Protein AF-A0A2D6LIB3-F1 (afdb_monomer_lite)

Secondary structure (DSSP, 8-state):
----HHHHHHHHHHHHHHHHHHHHHHHHHHHHHHHHHHHHHHHHHHHHHHHHHHHHHHHHHHH-TT-EEEEEEEEPTTEEEEEEEE-TTT--EEEEEEEEETTEEEEEEEEESS-EEE---GGGGSSEEEEEEEEEEE-TTS-EEEEEEEE--EEEEEE-SS-B-S--SSHHHHHHHHHHHHHHTT--S-EEE---BTTB-GGGGS-S-EEEETTS-EEESSTTGGGSSB-SS---B-TTS-B--SEEE--B-TTSSBPS-BHHHHSS-SEEEEEETT--BGGGT-S-EEETTS-B-BEEEE-

Structure (mmCIF, N/CA/C/O backbone):
data_AF-A0A2D6LIB3-F1
#
_entry.id   AF-A0A2D6LIB3-F1
#
loop_
_atom_site.group_PDB
_atom_site.id
_atom_site.type_symbol
_atom_site.label_atom_id
_atom_site.label_alt_id
_atom_site.label_comp_id
_atom_site.label_asym_id
_atom_site.label_entity_id
_atom_site.label_seq_id
_atom_site.pdbx_PDB_ins_code
_atom_site.Cartn_x
_atom_site.Cartn_y
_atom_site.Cartn_z
_atom_site.occupancy
_atom_site.B_iso_or_equiv
_atom_site.auth_seq_id
_atom_site.auth_comp_id
_atom_site.auth_asym_id
_atom_site.auth_atom_id
_atom_site.pdbx_PDB_model_num
ATOM 1 N N . MET A 1 1 ? 12.731 69.619 -15.023 1.00 49.94 1 MET A N 1
ATOM 2 C CA . MET A 1 1 ? 12.777 69.456 -13.554 1.00 49.94 1 MET A CA 1
ATOM 3 C C . MET A 1 1 ? 13.404 68.099 -13.267 1.00 49.94 1 MET A C 1
ATOM 5 O O . MET A 1 1 ? 12.809 67.097 -13.631 1.00 49.94 1 MET A O 1
ATOM 9 N N . ARG A 1 2 ? 14.644 68.054 -12.754 1.00 54.59 2 ARG A N 1
ATOM 10 C CA . ARG A 1 2 ? 15.311 66.796 -12.363 1.00 54.59 2 ARG A CA 1
ATOM 11 C C . ARG A 1 2 ? 14.784 66.415 -10.986 1.00 54.59 2 ARG A C 1
ATOM 13 O O . ARG A 1 2 ? 15.096 67.097 -10.017 1.00 54.59 2 ARG A O 1
ATOM 20 N N . TYR A 1 3 ? 13.955 65.382 -10.924 1.00 59.50 3 TYR A N 1
ATOM 21 C CA . TYR A 1 3 ? 13.554 64.791 -9.654 1.00 59.50 3 TYR A CA 1
ATOM 22 C C . TYR A 1 3 ? 14.791 64.103 -9.053 1.00 59.50 3 TYR A C 1
ATOM 24 O O . TYR A 1 3 ? 15.479 63.350 -9.745 1.00 59.50 3 TYR A O 1
ATOM 32 N N . ASN A 1 4 ? 15.147 64.449 -7.816 1.00 68.50 4 ASN A N 1
ATOM 33 C CA . ASN A 1 4 ? 16.378 63.986 -7.179 1.00 68.50 4 ASN A CA 1
ATOM 34 C C . ASN A 1 4 ? 16.191 62.518 -6.769 1.00 68.50 4 ASN A C 1
ATOM 36 O O . ASN A 1 4 ? 15.248 62.197 -6.048 1.00 68.50 4 ASN A O 1
ATOM 40 N N . SER A 1 5 ? 17.073 61.622 -7.211 1.00 67.50 5 SER A N 1
ATOM 41 C CA . SER A 1 5 ? 16.930 60.165 -7.041 1.00 67.50 5 SER A CA 1
ATOM 42 C C . SER A 1 5 ? 16.762 59.735 -5.576 1.00 67.50 5 SER A C 1
ATOM 44 O O . SER A 1 5 ? 16.089 58.749 -5.302 1.00 67.50 5 SER A O 1
ATOM 46 N N . GLY A 1 6 ? 17.304 60.508 -4.627 1.00 75.00 6 GLY A N 1
ATOM 47 C CA . GLY A 1 6 ? 17.148 60.257 -3.190 1.00 75.00 6 GLY A CA 1
ATOM 48 C C . GLY A 1 6 ? 15.728 60.466 -2.648 1.00 75.00 6 GLY A C 1
ATOM 49 O O . GLY A 1 6 ? 15.342 59.788 -1.703 1.00 75.00 6 GLY A O 1
ATOM 50 N N . GLN A 1 7 ? 14.926 61.353 -3.249 1.00 79.56 7 GLN A N 1
ATOM 51 C CA . GLN A 1 7 ? 13.539 61.573 -2.820 1.00 79.56 7 GLN A CA 1
ATOM 52 C C . GLN A 1 7 ? 12.636 60.409 -3.252 1.00 79.56 7 GLN A C 1
ATOM 54 O O . GLN A 1 7 ? 11.806 59.958 -2.468 1.00 79.56 7 GLN A O 1
ATOM 59 N N . VAL A 1 8 ? 12.877 59.854 -4.448 1.00 80.12 8 VAL A N 1
ATOM 60 C CA . VAL A 1 8 ? 12.171 58.656 -4.938 1.00 80.12 8 VAL A CA 1
ATOM 61 C C . VAL A 1 8 ? 12.457 57.468 -4.022 1.00 80.12 8 VAL A C 1
ATOM 63 O O . VAL A 1 8 ? 11.531 56.804 -3.572 1.00 80.12 8 VAL A O 1
ATOM 66 N N . SER A 1 9 ? 13.723 57.231 -3.667 1.00 83.88 9 SER A N 1
ATOM 67 C CA . SER A 1 9 ? 14.091 56.115 -2.786 1.00 83.88 9 SER A CA 1
ATOM 68 C C . SER A 1 9 ? 13.424 56.185 -1.406 1.00 83.88 9 SER A C 1
ATOM 70 O O . SER A 1 9 ? 13.088 55.145 -0.846 1.00 83.88 9 SER A O 1
ATOM 72 N N . MET A 1 10 ? 13.192 57.387 -0.864 1.00 85.81 10 MET A N 1
ATOM 73 C CA . MET A 1 10 ? 12.510 57.560 0.425 1.00 85.81 10 MET A CA 1
ATOM 74 C C . MET A 1 10 ? 11.015 57.230 0.346 1.00 85.81 10 MET A C 1
ATOM 76 O O . MET A 1 10 ? 10.512 56.537 1.227 1.00 85.81 10 MET A O 1
ATOM 80 N N . GLU A 1 11 ? 10.313 57.662 -0.707 1.00 86.12 11 GLU A N 1
ATOM 81 C CA . GLU A 1 11 ? 8.896 57.315 -0.914 1.00 86.12 11 GLU A CA 1
ATOM 82 C C . GLU A 1 11 ? 8.708 55.809 -1.156 1.00 86.12 11 GLU A C 1
ATOM 84 O O . GLU A 1 11 ? 7.801 55.191 -0.591 1.00 86.12 11 GLU A O 1
ATOM 89 N N . TYR A 1 12 ? 9.608 55.182 -1.920 1.00 88.94 12 TYR A N 1
ATOM 90 C CA . TYR A 1 12 ? 9.594 53.731 -2.124 1.00 88.94 12 TYR A CA 1
ATOM 91 C C . TYR A 1 12 ? 9.874 52.952 -0.828 1.00 88.94 12 TYR A C 1
ATOM 93 O O . TYR A 1 12 ? 9.188 51.975 -0.547 1.00 88.94 12 TYR A O 1
ATOM 101 N N . MET A 1 13 ? 10.820 53.385 0.014 1.00 90.25 13 MET A N 1
ATOM 102 C CA . MET A 1 13 ? 11.059 52.721 1.305 1.00 90.25 13 MET A CA 1
ATOM 103 C C . MET A 1 13 ? 9.872 52.861 2.267 1.00 90.25 13 MET A C 1
ATOM 105 O O . MET A 1 13 ? 9.527 51.899 2.952 1.00 90.25 13 MET A O 1
ATOM 109 N N . LEU A 1 14 ? 9.220 54.028 2.304 1.00 93.19 14 LEU A N 1
ATOM 110 C CA . LEU A 1 14 ? 8.044 54.265 3.150 1.00 93.19 14 LEU A CA 1
ATOM 111 C C . LEU A 1 14 ? 6.847 53.412 2.719 1.00 93.19 14 LEU A C 1
ATOM 113 O O . LEU A 1 14 ? 6.173 52.821 3.562 1.00 93.19 14 LEU A O 1
ATOM 117 N N . THR A 1 15 ? 6.609 53.312 1.411 1.00 92.31 15 THR A N 1
ATOM 118 C CA . THR A 1 15 ? 5.529 52.480 0.865 1.00 92.31 15 THR A CA 1
ATOM 119 C C . THR A 1 15 ? 5.790 50.995 1.097 1.00 92.31 15 THR A C 1
ATOM 121 O O . THR A 1 15 ? 4.907 50.306 1.599 1.00 92.31 15 THR A O 1
ATOM 124 N N . VAL A 1 16 ? 7.008 50.507 0.842 1.00 92.31 16 VAL A N 1
ATOM 125 C CA . VAL A 1 16 ? 7.389 49.112 1.122 1.00 92.31 16 VAL A CA 1
ATOM 126 C C . VAL A 1 16 ? 7.281 48.790 2.614 1.00 92.31 16 VAL A C 1
ATOM 128 O O . VAL A 1 16 ? 6.749 47.740 2.971 1.00 92.31 16 VAL A O 1
ATOM 131 N N . GLY A 1 17 ? 7.719 49.696 3.494 1.00 93.75 17 GLY A N 1
ATOM 132 C CA . GLY A 1 17 ? 7.601 49.523 4.942 1.00 93.75 17 GLY A CA 1
ATOM 133 C C . GLY A 1 17 ? 6.149 49.414 5.407 1.00 93.75 17 GLY A C 1
ATOM 134 O O . GLY A 1 17 ? 5.824 48.538 6.203 1.00 93.75 17 GLY A O 1
ATOM 135 N N . LEU A 1 18 ? 5.260 50.253 4.869 1.00 94.00 18 LEU A N 1
ATOM 136 C CA . LEU A 1 18 ? 3.835 50.247 5.203 1.00 94.00 18 LEU A CA 1
ATOM 137 C C . LEU A 1 18 ? 3.122 48.996 4.667 1.00 94.00 18 LEU A C 1
ATOM 139 O O . LEU A 1 18 ? 2.306 48.408 5.375 1.00 94.00 18 LEU A O 1
ATOM 143 N N . VAL A 1 19 ? 3.490 48.538 3.467 1.00 95.69 19 VAL A N 1
ATOM 144 C CA . VAL A 1 19 ? 3.020 47.261 2.911 1.00 95.69 19 VAL A CA 1
ATOM 145 C C . VAL A 1 19 ? 3.473 46.094 3.790 1.00 95.69 19 VAL A C 1
ATOM 147 O O . VAL A 1 19 ? 2.641 45.282 4.181 1.00 95.69 19 VAL A O 1
ATOM 150 N N . LEU A 1 20 ? 4.748 46.029 4.183 1.00 93.38 20 LEU A N 1
ATOM 151 C CA . LEU A 1 20 ? 5.262 44.986 5.084 1.00 93.38 20 LEU A CA 1
ATOM 152 C C . LEU A 1 20 ? 4.537 44.969 6.436 1.00 93.38 20 LEU A C 1
ATOM 154 O O . LEU A 1 20 ? 4.218 43.898 6.948 1.00 93.38 20 LEU A O 1
ATOM 158 N N . LEU A 1 21 ? 4.232 46.144 6.989 1.00 95.25 21 LEU A N 1
ATOM 159 C CA . LEU A 1 21 ? 3.535 46.282 8.269 1.00 95.25 21 LEU A CA 1
ATOM 160 C C . LEU A 1 21 ? 2.093 45.750 8.207 1.00 95.25 21 LEU A C 1
ATOM 162 O O . LEU A 1 21 ? 1.589 45.250 9.206 1.00 95.25 21 LEU A O 1
ATOM 166 N N . MET A 1 22 ? 1.446 45.800 7.039 1.00 93.56 22 MET A N 1
ATOM 167 C CA . MET A 1 22 ? 0.127 45.190 6.817 1.00 93.56 22 MET A CA 1
ATOM 168 C C . MET A 1 22 ? 0.213 43.704 6.463 1.00 93.56 22 MET A C 1
ATOM 170 O O . MET A 1 22 ? -0.611 42.907 6.909 1.00 93.56 22 MET A O 1
ATOM 174 N N . VAL A 1 23 ? 1.210 43.323 5.666 1.00 95.44 23 VAL A N 1
ATOM 175 C CA . VAL A 1 23 ? 1.345 41.969 5.124 1.00 95.44 23 VAL A CA 1
ATOM 176 C C . VAL A 1 23 ? 1.812 40.981 6.192 1.00 95.44 23 VAL A C 1
ATOM 178 O O . VAL A 1 23 ? 1.267 39.885 6.262 1.00 95.44 23 VAL A O 1
ATOM 181 N N . LEU A 1 24 ? 2.754 41.347 7.070 1.00 94.62 24 LEU A N 1
ATOM 182 C CA . LEU A 1 24 ? 3.267 40.426 8.094 1.00 94.62 24 LEU A CA 1
ATOM 183 C C . LEU A 1 24 ? 2.180 39.942 9.080 1.00 94.62 24 LEU A C 1
ATOM 185 O O . LEU A 1 24 ? 2.074 38.730 9.279 1.00 94.62 24 LEU A O 1
ATOM 189 N N . PRO A 1 25 ? 1.325 40.813 9.659 1.00 94.00 25 PRO A N 1
ATOM 190 C CA . PRO A 1 25 ? 0.219 40.367 10.505 1.00 94.00 25 PRO A CA 1
ATOM 191 C C . PRO A 1 25 ? -0.828 39.564 9.732 1.00 94.00 25 PRO A C 1
ATOM 193 O O . PRO A 1 25 ? -1.355 38.589 10.262 1.00 94.00 25 PRO A O 1
ATOM 196 N N . ALA A 1 26 ? -1.117 39.943 8.483 1.00 92.12 26 ALA A N 1
ATOM 197 C CA . ALA A 1 26 ? -2.071 39.221 7.646 1.00 92.12 26 ALA A CA 1
ATOM 198 C C . ALA A 1 26 ? -1.590 37.794 7.341 1.00 92.12 26 ALA A C 1
ATOM 200 O O . ALA A 1 26 ? -2.360 36.851 7.494 1.00 92.12 26 ALA A O 1
ATOM 201 N N . ILE A 1 27 ? -0.309 37.622 6.997 1.00 92.38 27 ILE A N 1
ATOM 202 C CA . ILE A 1 27 ? 0.315 36.307 6.797 1.00 92.38 27 ILE A CA 1
ATOM 203 C C . ILE A 1 27 ? 0.276 35.493 8.092 1.00 92.38 27 ILE A C 1
ATOM 205 O O . ILE A 1 27 ? -0.075 34.318 8.061 1.00 92.38 27 ILE A O 1
ATOM 209 N N . PHE A 1 28 ? 0.597 36.103 9.236 1.00 90.56 28 PHE A N 1
ATOM 210 C CA . PHE A 1 28 ? 0.558 35.413 10.527 1.00 90.56 28 PHE A CA 1
ATOM 211 C C . PHE A 1 28 ? -0.853 34.919 10.884 1.00 90.56 28 PHE A C 1
ATOM 213 O O . PHE A 1 28 ? -1.019 33.773 11.303 1.00 90.56 28 PHE A O 1
ATOM 220 N N . LEU A 1 29 ? -1.873 35.764 10.699 1.00 90.12 29 LEU A N 1
ATOM 221 C CA . LEU A 1 29 ? -3.272 35.396 10.931 1.00 90.12 29 LEU A CA 1
ATOM 222 C C . LEU A 1 29 ? -3.745 34.319 9.955 1.00 90.12 29 LEU A C 1
ATOM 224 O O . LEU A 1 29 ? -4.394 33.365 10.375 1.00 90.12 29 LEU A O 1
ATOM 228 N N . PHE A 1 30 ? -3.388 34.446 8.676 1.00 89.06 30 PHE A N 1
ATOM 229 C CA . PHE A 1 30 ? -3.691 33.440 7.665 1.00 89.06 30 PHE A CA 1
ATOM 230 C C . PHE A 1 30 ? -3.076 32.087 8.030 1.00 89.06 30 PHE A C 1
ATOM 232 O O . PHE A 1 30 ? -3.779 31.084 8.024 1.00 89.06 30 PHE A O 1
ATOM 239 N N . TYR A 1 31 ? -1.801 32.061 8.427 1.00 83.12 31 TYR A N 1
ATOM 240 C CA . TYR A 1 31 ? -1.114 30.831 8.819 1.00 83.12 31 TYR A CA 1
ATOM 241 C C . TYR A 1 31 ? -1.770 30.162 10.034 1.00 83.12 31 TYR A C 1
ATOM 243 O O . TYR A 1 31 ? -1.965 28.949 10.050 1.00 83.12 31 TYR A O 1
ATOM 251 N N . ARG A 1 32 ? -2.165 30.955 11.039 1.00 78.62 32 ARG A N 1
ATOM 252 C CA . ARG A 1 32 ? -2.915 30.459 12.203 1.00 78.62 32 ARG A CA 1
ATOM 253 C C . ARG A 1 32 ? -4.259 29.859 11.804 1.00 78.62 32 ARG A C 1
ATOM 255 O O . ARG A 1 32 ? -4.529 28.716 12.149 1.00 78.62 32 ARG A O 1
ATOM 262 N N . SER A 1 33 ? -5.061 30.608 11.049 1.00 79.94 33 SER A N 1
ATOM 263 C CA . SER A 1 33 ? -6.389 30.161 10.624 1.00 79.94 33 SER A CA 1
ATOM 264 C C . SER A 1 33 ? -6.315 28.913 9.751 1.00 79.94 33 SER A C 1
ATOM 266 O O . SER A 1 33 ? -7.104 27.998 9.949 1.00 79.94 33 SER A O 1
ATOM 268 N N . ALA A 1 34 ? -5.371 28.864 8.808 1.00 76.50 34 ALA A N 1
ATOM 269 C CA . ALA A 1 34 ? -5.196 27.720 7.922 1.00 76.50 34 ALA A CA 1
ATOM 270 C C . ALA A 1 34 ? -4.823 26.455 8.707 1.00 76.50 34 ALA A C 1
ATOM 272 O O . ALA A 1 34 ? -5.406 25.402 8.477 1.00 76.50 34 ALA A O 1
ATOM 273 N N . SER A 1 35 ? -3.904 26.570 9.670 1.00 72.12 35 SER A N 1
ATOM 274 C CA . SER A 1 35 ? -3.498 25.433 10.498 1.00 72.12 35 SER A CA 1
ATOM 275 C C . SER A 1 35 ? -4.626 24.937 11.405 1.00 72.12 35 SER A C 1
ATOM 277 O O . SER A 1 35 ? -4.780 23.729 11.564 1.00 72.12 35 SER A O 1
ATOM 279 N N . ASP A 1 36 ? -5.399 25.846 12.009 1.00 74.81 36 ASP A N 1
ATOM 280 C CA . ASP A 1 36 ? -6.523 25.489 12.888 1.00 74.81 36 ASP A CA 1
ATOM 281 C C . ASP A 1 36 ? -7.618 24.746 12.115 1.00 74.81 36 ASP A C 1
ATOM 283 O O . ASP A 1 36 ? -8.155 23.760 12.615 1.00 74.81 36 ASP A O 1
ATOM 287 N N . SER A 1 37 ? -7.874 25.140 10.864 1.00 77.12 37 SER A N 1
ATOM 288 C CA . SER A 1 37 ? -8.814 24.432 9.994 1.00 77.12 37 SER A CA 1
ATOM 289 C C . SER A 1 37 ? -8.373 23.004 9.657 1.00 77.12 37 SER A C 1
ATOM 291 O O . SER A 1 37 ? -9.220 22.118 9.610 1.00 77.12 37 SER A O 1
ATOM 293 N N . THR A 1 38 ? -7.078 22.746 9.441 1.00 78.94 38 THR A N 1
ATOM 294 C CA . THR A 1 38 ? -6.583 21.382 9.168 1.00 78.94 38 THR A CA 1
ATOM 295 C C . THR A 1 38 ? -6.798 20.450 10.360 1.00 78.94 38 THR A C 1
ATOM 297 O O . THR A 1 38 ? -7.301 19.346 10.196 1.00 78.94 38 THR A O 1
ATOM 300 N N . GLU A 1 39 ? -6.486 20.913 11.571 1.00 82.25 39 GLU A N 1
ATOM 301 C CA . GLU A 1 39 ? -6.615 20.105 12.790 1.00 82.25 39 GLU A CA 1
ATOM 302 C C . GLU A 1 39 ? -8.080 19.770 13.122 1.00 82.25 39 GLU A C 1
ATOM 304 O O . GLU A 1 39 ? -8.378 18.667 13.579 1.00 82.25 39 GLU A O 1
ATOM 309 N N . GLU A 1 40 ? -9.008 20.692 12.844 1.00 85.31 40 GLU A N 1
ATOM 310 C CA . GLU A 1 40 ? -10.448 20.448 12.986 1.00 85.31 40 GLU A CA 1
ATOM 311 C C . GLU A 1 40 ? -10.955 19.391 11.990 1.00 85.31 40 GLU A C 1
ATOM 313 O O . GLU A 1 40 ? -11.761 18.534 12.359 1.00 85.31 40 GLU A O 1
ATOM 318 N N . ILE A 1 41 ? -10.448 19.405 10.751 1.00 86.06 41 ILE A N 1
ATOM 319 C CA . ILE A 1 41 ? -10.772 18.401 9.727 1.00 86.06 41 ILE A CA 1
ATOM 320 C C . ILE A 1 41 ? -10.250 17.023 10.140 1.00 86.06 41 ILE A C 1
ATOM 322 O O . ILE A 1 41 ? -11.014 16.057 10.112 1.00 86.06 41 ILE A O 1
ATOM 326 N N . ASP A 1 42 ? -8.987 16.931 10.566 1.00 88.50 42 ASP A N 1
ATOM 327 C CA . ASP A 1 42 ? -8.394 15.666 11.009 1.00 88.50 42 ASP A CA 1
ATOM 328 C C . ASP A 1 42 ? -9.169 15.095 12.203 1.00 88.50 42 ASP A C 1
ATOM 330 O O . ASP A 1 42 ? -9.529 13.919 12.216 1.00 88.50 42 ASP A O 1
ATOM 334 N N . LEU A 1 43 ? -9.512 15.934 13.186 1.00 90.69 43 LEU A N 1
ATOM 335 C CA . LEU A 1 43 ? -10.307 15.518 14.340 1.00 90.69 43 LEU A CA 1
ATOM 336 C C . LEU A 1 43 ? -11.712 15.043 13.938 1.00 90.69 43 LEU A C 1
ATOM 338 O O . LEU A 1 43 ? -12.211 14.059 14.490 1.00 90.69 43 LEU A O 1
ATOM 342 N N . ALA A 1 44 ? -12.369 15.723 12.996 1.00 91.88 44 ALA A N 1
ATOM 343 C CA . ALA A 1 44 ? -13.670 15.304 12.482 1.00 91.88 44 ALA A CA 1
ATOM 344 C C . ALA A 1 44 ? -13.583 13.943 11.771 1.00 91.88 44 ALA A C 1
ATOM 346 O O . ALA A 1 44 ? -14.426 13.077 12.012 1.00 91.88 44 ALA A O 1
ATOM 347 N N . GLN A 1 45 ? -12.539 13.729 10.964 1.00 93.44 45 GLN A N 1
ATOM 348 C CA . GLN A 1 45 ? -12.283 12.465 10.274 1.00 93.44 45 GLN A CA 1
ATOM 349 C C . GLN A 1 45 ? -12.026 11.327 11.272 1.00 93.44 45 GLN A C 1
ATOM 351 O O . GLN A 1 45 ? -12.640 10.268 11.168 1.00 93.44 45 GLN A O 1
ATOM 356 N N . ILE A 1 46 ? -11.201 11.549 12.299 1.00 95.12 46 ILE A N 1
ATOM 357 C CA . ILE A 1 46 ? -10.947 10.538 13.336 1.00 95.12 46 ILE A CA 1
ATOM 358 C C . ILE A 1 46 ? -12.208 10.220 14.140 1.00 95.12 46 ILE A C 1
ATOM 360 O O . ILE A 1 46 ? -12.485 9.052 14.408 1.00 95.12 46 ILE A O 1
ATOM 364 N N . ASN A 1 47 ? -13.014 11.229 14.478 1.00 95.44 47 ASN A N 1
ATOM 365 C CA . ASN A 1 47 ? -14.294 11.001 15.145 1.00 95.44 47 ASN A CA 1
ATOM 366 C C . ASN A 1 47 ? -15.272 10.212 14.283 1.00 95.44 47 ASN A C 1
ATOM 368 O O . ASN A 1 47 ? -15.985 9.363 14.816 1.00 95.44 47 ASN A O 1
ATOM 372 N N . LYS A 1 48 ? -15.312 10.463 12.974 1.00 95.19 48 LYS A N 1
ATOM 373 C CA . LYS A 1 48 ? -16.113 9.664 12.047 1.00 95.19 48 LYS A CA 1
ATOM 374 C C . LYS A 1 48 ? -15.683 8.196 12.105 1.00 95.19 48 LYS A C 1
ATOM 376 O O . LYS A 1 48 ? -16.509 7.349 12.428 1.00 95.19 48 LYS A O 1
ATOM 381 N N . ILE A 1 49 ? -14.388 7.927 11.926 1.00 95.25 49 ILE A N 1
ATOM 382 C CA . ILE A 1 49 ? -13.812 6.573 11.939 1.00 95.25 49 ILE A CA 1
ATOM 383 C C . ILE A 1 49 ? -14.079 5.859 13.265 1.00 95.25 49 ILE A C 1
ATOM 385 O O . ILE A 1 49 ? -14.579 4.736 13.277 1.00 95.25 49 ILE A O 1
ATOM 389 N N . GLY A 1 50 ? -13.772 6.505 14.391 1.00 96.38 50 GLY A N 1
ATOM 390 C CA . GLY A 1 50 ? -13.929 5.899 15.710 1.00 96.38 50 GLY A CA 1
ATOM 391 C C . GLY A 1 50 ? -15.378 5.519 16.018 1.00 96.38 50 GLY A C 1
ATOM 392 O O . GLY A 1 50 ? -15.640 4.407 16.480 1.00 96.38 50 GLY A O 1
ATOM 393 N N . ASN A 1 51 ? -16.327 6.407 15.705 1.00 96.88 51 ASN A N 1
ATOM 394 C CA . ASN A 1 51 ? -17.753 6.128 15.886 1.00 96.88 51 ASN A CA 1
ATOM 395 C C . ASN A 1 51 ? -18.262 5.055 14.918 1.00 96.88 51 ASN A C 1
ATOM 397 O O . ASN A 1 51 ? -19.055 4.204 15.319 1.00 96.88 51 ASN A O 1
ATOM 401 N N . GLU A 1 52 ? -17.817 5.074 13.663 1.00 97.31 52 GLU A N 1
ATOM 402 C CA . GLU A 1 52 ? -18.232 4.109 12.646 1.00 97.31 52 GLU A CA 1
ATOM 403 C C . GLU A 1 52 ? -17.752 2.694 12.975 1.00 97.31 52 GLU A C 1
ATOM 405 O O . GLU A 1 52 ? -18.550 1.759 12.927 1.00 97.31 52 GLU A O 1
ATOM 410 N N . ILE A 1 53 ? -16.498 2.532 13.412 1.00 96.81 53 ILE A N 1
ATOM 411 C CA . ILE A 1 53 ? -15.964 1.239 13.863 1.00 96.81 53 ILE A CA 1
ATOM 412 C C . ILE A 1 53 ? -16.772 0.700 15.040 1.00 96.81 53 ILE A C 1
ATOM 414 O O . ILE A 1 53 ? -17.176 -0.461 15.018 1.00 96.81 53 ILE A O 1
ATOM 418 N N . VAL A 1 54 ? -17.021 1.523 16.063 1.00 97.56 54 VAL A N 1
ATOM 419 C CA . VAL A 1 54 ? -17.751 1.088 17.261 1.00 97.56 54 VAL A CA 1
ATOM 420 C C . VAL A 1 54 ? -19.202 0.741 16.939 1.00 97.56 54 VAL A C 1
ATOM 422 O O . VAL A 1 54 ? -19.666 -0.323 17.339 1.00 97.56 54 VAL A O 1
ATOM 425 N N . THR A 1 55 ? -19.897 1.588 16.178 1.00 97.69 55 THR A N 1
ATOM 426 C CA . THR A 1 55 ? -21.296 1.346 15.787 1.00 97.69 55 THR A CA 1
ATOM 427 C C . THR A 1 55 ? -21.402 0.075 14.946 1.00 97.69 55 THR A C 1
ATOM 429 O O . THR A 1 55 ? -22.206 -0.806 15.240 1.00 97.69 55 THR A O 1
ATOM 432 N N . THR A 1 56 ? -20.511 -0.089 13.964 1.00 97.19 56 THR A N 1
ATOM 433 C CA . THR A 1 56 ? -20.435 -1.309 13.150 1.00 97.19 56 THR A CA 1
ATOM 434 C C . THR A 1 56 ? -20.127 -2.529 14.011 1.00 97.19 56 THR A C 1
ATOM 436 O O . THR A 1 56 ? -20.657 -3.611 13.766 1.00 97.19 56 THR A O 1
ATOM 439 N N . ALA A 1 57 ? -19.283 -2.383 15.036 1.00 97.25 57 ALA A N 1
ATOM 440 C CA . ALA A 1 57 ? -18.945 -3.487 15.918 1.00 97.25 57 ALA A CA 1
ATOM 441 C C . ALA A 1 57 ? -20.130 -3.955 16.760 1.00 97.25 57 ALA A C 1
ATOM 443 O O . ALA A 1 57 ? -20.276 -5.163 16.963 1.00 97.25 57 ALA A O 1
ATOM 444 N N . GLU A 1 58 ? -20.973 -3.028 17.209 1.00 97.00 58 GLU A N 1
ATOM 445 C CA . GLU A 1 58 ? -22.234 -3.325 17.884 1.00 97.00 58 GLU A CA 1
ATOM 446 C C . GLU A 1 58 ? -23.229 -3.990 16.924 1.00 97.00 58 GLU A C 1
ATOM 448 O O . GLU A 1 58 ? -23.765 -5.053 17.245 1.00 97.00 58 GLU A O 1
ATOM 453 N N . ASP A 1 59 ? -23.415 -3.441 15.723 1.00 96.81 59 ASP A N 1
ATOM 454 C CA . ASP A 1 59 ? -24.312 -4.005 14.708 1.00 96.81 59 ASP A CA 1
ATOM 455 C C . ASP A 1 59 ? -23.921 -5.445 14.352 1.00 96.81 59 ASP A C 1
ATOM 457 O O . ASP A 1 59 ? -24.732 -6.370 14.440 1.00 96.81 59 ASP A O 1
ATOM 461 N N . VAL A 1 60 ? -22.647 -5.664 14.015 1.00 95.94 60 VAL A N 1
ATOM 462 C CA . VAL A 1 60 ? -22.099 -6.983 13.679 1.00 95.94 60 VAL A CA 1
ATOM 463 C C . VAL A 1 60 ? -22.238 -7.962 14.845 1.00 95.94 60 VAL A C 1
ATOM 465 O O . VAL A 1 60 ? -22.579 -9.127 14.628 1.00 95.94 60 VAL A O 1
ATOM 468 N N . TYR A 1 61 ? -22.027 -7.502 16.080 1.00 96.06 61 TYR A N 1
ATOM 469 C CA . TYR A 1 61 ? -22.201 -8.328 17.271 1.00 96.06 61 TYR A CA 1
ATOM 470 C C . TYR A 1 61 ? -23.637 -8.843 17.406 1.00 96.06 61 TYR A C 1
ATOM 472 O O . TYR A 1 61 ? -23.842 -10.038 17.634 1.00 96.06 61 TYR A O 1
ATOM 480 N N . TYR A 1 62 ? -24.634 -7.967 17.242 1.00 95.38 62 TYR A N 1
ATOM 481 C CA . TYR A 1 62 ? -26.046 -8.337 17.373 1.00 95.38 62 TYR A CA 1
ATOM 482 C C . TYR A 1 62 ? -26.574 -9.151 16.190 1.00 95.38 62 TYR A C 1
ATOM 484 O O . TYR A 1 62 ? -27.472 -9.974 16.378 1.00 95.38 62 TYR A O 1
ATOM 492 N N . LEU A 1 63 ? -26.000 -8.984 14.995 1.00 95.44 63 LEU A N 1
ATOM 493 C CA . LEU A 1 63 ? -26.250 -9.885 13.866 1.00 95.44 63 LEU A CA 1
ATOM 494 C C . LEU A 1 63 ? -25.727 -11.307 14.139 1.00 95.44 63 LEU A C 1
ATOM 496 O O . LEU A 1 63 ? -26.264 -12.280 13.605 1.00 95.44 63 LEU A O 1
ATOM 500 N N . GLY A 1 64 ? -24.713 -11.438 14.998 1.00 91.31 64 GLY A N 1
ATOM 501 C CA . GLY A 1 64 ? -24.150 -12.712 15.430 1.00 91.31 64 GLY A CA 1
ATOM 502 C C . GLY A 1 64 ? -23.204 -13.341 14.407 1.00 91.31 64 GLY A C 1
ATOM 503 O O . GLY A 1 64 ? -22.999 -12.843 13.303 1.00 91.31 64 GLY A O 1
ATOM 504 N N . ILE A 1 65 ? -22.593 -14.466 14.773 1.00 91.00 65 ILE A N 1
ATOM 505 C CA . ILE A 1 65 ? -21.639 -15.184 13.912 1.00 91.00 65 ILE A CA 1
ATOM 506 C C . ILE A 1 65 ? -22.380 -15.781 12.702 1.00 91.00 65 ILE A C 1
ATOM 508 O O . ILE A 1 65 ? -23.431 -16.396 12.904 1.00 91.00 65 ILE A O 1
ATOM 512 N N . PRO A 1 66 ? -21.839 -15.693 11.467 1.00 92.06 66 PRO A N 1
ATOM 513 C CA . PRO A 1 66 ? -20.504 -15.214 11.064 1.00 92.06 66 PRO A CA 1
ATOM 514 C C . PRO A 1 66 ? -20.511 -13.802 10.446 1.00 92.06 66 PRO A C 1
ATOM 516 O O . PRO A 1 66 ? -19.843 -13.556 9.440 1.00 92.06 66 PRO A O 1
ATOM 519 N N . SER A 1 67 ? -21.317 -12.887 10.983 1.00 96.00 67 SER A N 1
ATOM 520 C CA . SER A 1 67 ? -21.490 -11.555 10.399 1.00 96.00 67 SER A CA 1
ATOM 521 C C . SER A 1 67 ? -20.181 -10.772 10.374 1.00 96.00 67 SER A C 1
ATOM 523 O O . SER A 1 67 ? -19.404 -10.790 11.332 1.00 96.00 67 SER A O 1
ATOM 525 N N . ARG A 1 68 ? -19.949 -10.075 9.260 1.00 95.06 68 ARG A N 1
ATOM 526 C CA . ARG A 1 68 ? -18.788 -9.210 9.055 1.00 95.06 68 ARG A CA 1
ATOM 527 C C . ARG A 1 68 ? -19.137 -8.036 8.153 1.00 95.06 68 ARG A C 1
ATOM 529 O O . ARG A 1 68 ? -19.913 -8.202 7.212 1.00 95.06 68 ARG A O 1
ATOM 536 N N . ILE A 1 69 ? -18.530 -6.891 8.425 1.00 94.25 69 ILE A N 1
ATOM 537 C CA . ILE A 1 69 ? -18.655 -5.661 7.643 1.00 94.25 69 ILE A CA 1
ATOM 538 C C . ILE A 1 69 ? -17.250 -5.103 7.391 1.00 94.25 69 ILE A C 1
ATOM 540 O O . ILE A 1 69 ? -16.349 -5.281 8.212 1.00 94.25 69 ILE A O 1
ATOM 544 N N . PHE A 1 70 ? -17.071 -4.471 6.233 1.00 92.44 70 PHE A N 1
ATOM 545 C CA . PHE A 1 70 ? -15.863 -3.734 5.875 1.00 92.44 70 PHE A CA 1
ATOM 546 C C . PHE A 1 70 ? -16.168 -2.238 5.908 1.00 92.44 70 PHE A C 1
ATOM 548 O O . PHE A 1 70 ? -17.189 -1.815 5.369 1.00 92.44 70 PHE A O 1
ATOM 555 N N . ILE A 1 71 ? -15.284 -1.472 6.539 1.00 93.38 71 ILE A N 1
ATOM 556 C CA . ILE A 1 71 ? -15.310 -0.009 6.581 1.00 93.38 71 ILE A CA 1
ATOM 557 C C . ILE A 1 71 ? -14.131 0.484 5.745 1.00 93.38 71 ILE A C 1
ATOM 559 O O . ILE A 1 71 ? -13.008 0.026 5.956 1.00 93.38 71 ILE A O 1
ATOM 563 N N . GLU A 1 72 ? -14.382 1.401 4.816 1.00 91.62 72 GLU A N 1
ATOM 564 C CA . GLU A 1 72 ? -13.351 2.023 3.983 1.00 91.62 72 GLU A CA 1
ATOM 565 C C . GLU A 1 72 ? -13.243 3.501 4.355 1.00 91.62 72 GLU A C 1
ATOM 567 O O . GLU A 1 72 ? -14.086 4.314 3.982 1.00 91.62 72 GLU A O 1
ATOM 572 N N . GLU A 1 73 ? -12.213 3.856 5.121 1.00 92.00 73 GLU A N 1
ATOM 573 C CA . GLU A 1 73 ? -12.027 5.227 5.597 1.00 92.00 73 GLU A CA 1
ATOM 574 C C . GLU A 1 73 ? -10.572 5.677 5.500 1.00 92.00 73 GLU A C 1
ATOM 576 O O . GLU A 1 73 ? -9.639 4.880 5.593 1.00 92.00 73 GLU A O 1
ATOM 581 N N . ARG A 1 74 ? -10.368 6.988 5.336 1.00 90.00 74 ARG A N 1
ATOM 582 C CA . ARG A 1 74 ? -9.031 7.582 5.245 1.00 90.00 74 ARG A CA 1
ATOM 583 C C . ARG A 1 74 ? -8.487 7.939 6.625 1.00 90.00 74 ARG A C 1
ATOM 585 O O . ARG A 1 74 ? -9.032 8.833 7.272 1.00 90.00 74 ARG A O 1
ATOM 592 N N . LEU A 1 75 ? -7.393 7.303 7.039 1.00 91.69 75 LEU A N 1
ATOM 593 C CA . LEU A 1 75 ? -6.615 7.717 8.204 1.00 91.69 75 LEU A CA 1
ATOM 594 C C . LEU A 1 75 ? -5.735 8.934 7.860 1.00 91.69 75 LEU A C 1
ATOM 596 O O . LEU A 1 75 ? -5.008 8.884 6.862 1.00 91.69 75 LEU A O 1
ATOM 600 N N . PRO A 1 76 ? -5.779 10.012 8.662 1.00 92.25 76 PRO A N 1
ATOM 601 C CA . PRO A 1 76 ? -4.846 11.129 8.557 1.00 92.25 76 PRO A CA 1
ATOM 602 C C . PRO A 1 76 ? -3.455 10.754 9.092 1.00 92.25 76 PRO A C 1
ATOM 604 O O . PRO A 1 76 ? -3.302 9.836 9.897 1.00 92.25 76 PRO A O 1
ATOM 607 N N . SER A 1 77 ? -2.431 11.503 8.682 1.00 90.38 77 SER A N 1
ATOM 608 C CA . SER A 1 77 ? -1.027 11.266 9.064 1.00 90.38 77 SER A CA 1
ATOM 609 C C . SER A 1 77 ? -0.697 11.531 10.529 1.00 90.38 77 SER A C 1
ATOM 611 O O . SER A 1 77 ? 0.373 11.152 10.995 1.00 90.38 77 SER A O 1
ATOM 613 N N . ASN A 1 78 ? -1.584 12.190 11.273 1.00 91.88 78 ASN A N 1
ATOM 614 C CA . ASN A 1 78 ? -1.365 12.516 12.677 1.00 91.88 78 ASN A CA 1
ATOM 615 C C . ASN A 1 78 ? -1.807 11.404 13.647 1.00 91.88 78 ASN A C 1
ATOM 617 O O . ASN A 1 78 ? -1.779 11.633 14.857 1.00 91.88 78 ASN A O 1
ATOM 621 N N . VAL A 1 79 ? -2.210 10.225 13.162 1.00 94.38 79 VAL A N 1
ATOM 622 C CA . VAL A 1 79 ? -2.518 9.062 14.011 1.00 94.38 79 VAL A CA 1
ATOM 623 C C . VAL A 1 79 ? -1.229 8.426 14.523 1.00 94.38 79 VAL A C 1
ATOM 625 O O . VAL A 1 79 ? -0.358 8.042 13.755 1.00 94.38 79 VAL A O 1
ATOM 628 N N . GLU A 1 80 ? -1.123 8.281 15.841 1.00 93.50 80 GLU A N 1
ATOM 629 C CA . GLU A 1 80 ? 0.050 7.705 16.512 1.00 93.50 80 GLU A CA 1
ATOM 630 C C . GLU A 1 80 ? -0.179 6.262 16.955 1.00 93.50 80 GLU A C 1
ATOM 632 O O . GLU A 1 80 ? 0.747 5.457 16.974 1.00 93.50 80 GLU A O 1
ATOM 637 N N . SER A 1 81 ? -1.398 5.927 17.381 1.00 93.69 81 SER A N 1
ATOM 638 C CA . SER A 1 81 ? -1.759 4.549 17.717 1.00 93.69 81 SER A CA 1
ATOM 639 C C . SER A 1 81 ? -3.269 4.359 17.746 1.00 93.69 81 SER A C 1
ATOM 641 O O . SER A 1 81 ? -4.025 5.285 18.044 1.00 93.69 81 SER A O 1
ATOM 643 N N . ILE A 1 82 ? -3.694 3.129 17.476 1.00 95.44 82 ILE A N 1
ATOM 644 C CA . ILE A 1 82 ? -5.066 2.660 17.654 1.00 95.44 82 ILE A CA 1
ATOM 645 C C . ILE A 1 82 ? -4.994 1.453 18.586 1.00 95.44 82 ILE A C 1
ATOM 647 O O . ILE A 1 82 ? -4.106 0.613 18.457 1.00 95.44 82 ILE A O 1
ATOM 651 N N . SER A 1 83 ? -5.890 1.373 19.563 1.00 95.31 83 SER A N 1
ATOM 652 C CA . SER A 1 83 ? -5.942 0.259 20.511 1.00 95.31 83 SER A CA 1
ATOM 653 C C . SER A 1 83 ? -7.362 0.013 20.997 1.00 95.31 83 SER A C 1
ATOM 655 O O . SER A 1 83 ? -8.178 0.929 21.048 1.00 95.31 83 SER A O 1
ATOM 657 N N . VAL A 1 84 ? -7.667 -1.231 21.365 1.00 96.12 84 VAL A N 1
ATOM 658 C CA . VAL A 1 84 ? -8.863 -1.527 22.157 1.00 96.12 84 VAL A CA 1
ATOM 659 C C . VAL A 1 84 ? -8.433 -1.639 23.611 1.00 96.12 84 VAL A C 1
ATOM 661 O O . VAL A 1 84 ? -7.597 -2.475 23.954 1.00 96.12 84 VAL A O 1
ATOM 664 N N . ILE A 1 85 ? -8.999 -0.790 24.459 1.00 94.56 85 ILE A N 1
ATOM 665 C CA . ILE A 1 85 ? -8.754 -0.777 25.900 1.00 94.56 85 ILE A CA 1
ATOM 666 C C . ILE A 1 85 ? -10.035 -1.144 26.644 1.00 94.56 85 ILE A C 1
ATOM 668 O O . ILE A 1 85 ? -11.137 -0.993 26.121 1.00 94.56 85 ILE A O 1
ATOM 672 N N . GLN A 1 86 ? -9.898 -1.615 27.877 1.00 95.00 86 GLN A N 1
ATOM 673 C CA . GLN A 1 86 ? -11.030 -1.867 28.758 1.00 95.00 86 GLN A CA 1
ATOM 674 C C . GLN A 1 86 ? -10.918 -0.956 29.976 1.00 95.00 86 GLN A C 1
ATOM 676 O O . GLN A 1 86 ? -9.864 -0.898 30.613 1.00 95.00 86 GLN A O 1
ATOM 681 N N . ASP A 1 87 ? -11.995 -0.245 30.300 1.00 92.19 87 ASP A N 1
ATOM 682 C CA . ASP A 1 87 ? -12.040 0.556 31.518 1.00 92.19 87 ASP A CA 1
ATOM 683 C C . ASP A 1 87 ? -11.998 -0.370 32.750 1.00 92.19 87 ASP A C 1
ATOM 685 O O . ASP A 1 87 ? -12.822 -1.284 32.861 1.00 92.19 87 ASP A O 1
ATOM 689 N N . PRO A 1 88 ? -11.070 -0.168 33.700 1.00 91.25 88 PRO A N 1
ATOM 690 C CA . PRO A 1 88 ? -10.929 -1.064 34.844 1.00 91.25 88 PRO A CA 1
ATOM 691 C C . PRO A 1 88 ? -12.115 -0.990 35.817 1.00 91.25 88 PRO A C 1
ATOM 693 O O . PRO A 1 88 ? -12.344 -1.940 36.567 1.00 91.25 88 PRO A O 1
ATOM 696 N N . VAL A 1 89 ? -12.869 0.112 35.820 1.00 92.62 89 VAL A N 1
ATOM 697 C CA . VAL A 1 89 ? -13.994 0.366 36.727 1.00 92.62 89 VAL A CA 1
ATOM 698 C C . VAL A 1 89 ? -15.313 -0.064 36.092 1.00 92.62 89 VAL A C 1
ATOM 700 O O . VAL A 1 89 ? -16.036 -0.860 36.688 1.00 92.62 89 VAL A O 1
ATOM 703 N N . SER A 1 90 ? -15.638 0.437 34.897 1.00 92.12 90 SER A N 1
ATOM 704 C CA . SER A 1 90 ? -16.902 0.121 34.220 1.00 92.12 90 SER A CA 1
ATOM 705 C C . SER A 1 90 ? -16.865 -1.193 33.443 1.00 92.12 90 SER A C 1
ATOM 707 O O . SER A 1 90 ? -17.920 -1.675 33.036 1.00 92.12 90 SER A O 1
ATOM 709 N N . GLN A 1 91 ? -15.676 -1.776 33.231 1.00 91.62 91 GLN A N 1
ATOM 710 C CA . GLN A 1 91 ? -15.453 -2.963 32.393 1.00 91.62 91 GLN A CA 1
ATOM 711 C C . GLN A 1 91 ? -15.897 -2.774 30.930 1.00 91.62 91 GLN A C 1
ATOM 713 O O . GLN A 1 91 ? -15.971 -3.741 30.173 1.00 91.62 91 GLN A O 1
ATOM 718 N N . THR A 1 92 ? -16.169 -1.531 30.521 1.00 93.44 92 THR A N 1
ATOM 719 C CA . THR A 1 92 ? -16.566 -1.159 29.161 1.00 93.44 92 THR A CA 1
ATOM 720 C C . THR A 1 92 ? -15.358 -1.208 28.234 1.00 93.44 92 THR A C 1
ATOM 722 O O . THR A 1 92 ? -14.299 -0.667 28.558 1.00 93.44 92 THR A O 1
ATOM 725 N N . TYR A 1 93 ? -15.519 -1.834 27.070 1.00 95.06 93 TYR A N 1
ATOM 726 C CA . TYR A 1 93 ? -14.510 -1.809 26.017 1.00 95.06 93 TYR A CA 1
ATOM 727 C C . TYR A 1 93 ? -14.585 -0.481 25.265 1.00 95.06 93 TYR A C 1
ATOM 729 O O . TYR A 1 93 ? -15.668 -0.009 24.928 1.00 95.06 93 TYR A O 1
ATOM 737 N N . MET A 1 94 ? -13.436 0.130 24.998 1.00 95.81 94 MET A N 1
ATOM 738 C CA . MET A 1 94 ? -13.324 1.392 24.278 1.00 95.81 94 MET A CA 1
ATOM 739 C C . MET A 1 94 ? -12.290 1.253 23.169 1.00 95.81 94 MET A C 1
ATOM 741 O O . MET A 1 94 ? -11.195 0.733 23.390 1.00 95.81 94 MET A O 1
ATOM 745 N N . LEU A 1 95 ? -12.618 1.760 21.986 1.00 96.94 95 LEU A N 1
ATOM 746 C CA . LEU A 1 95 ? -11.616 2.030 20.967 1.00 96.94 95 LEU A CA 1
ATOM 747 C C . LEU A 1 95 ? -10.901 3.330 21.351 1.00 96.94 95 LEU A C 1
ATOM 749 O O . LEU A 1 95 ? -11.550 4.354 21.548 1.00 96.94 95 LEU A O 1
ATOM 753 N N . ALA A 1 96 ? -9.582 3.288 21.478 1.00 96.31 96 ALA A N 1
ATOM 754 C CA . ALA A 1 96 ? -8.743 4.438 21.771 1.00 96.31 96 ALA A CA 1
ATOM 755 C C . ALA A 1 96 ? -7.864 4.764 20.560 1.00 96.31 96 ALA A C 1
ATOM 757 O O . ALA A 1 96 ? -7.136 3.899 20.070 1.00 96.31 96 ALA A O 1
ATOM 758 N N . ILE A 1 97 ? -7.924 6.013 20.101 1.00 96.31 97 ILE A N 1
ATOM 759 C CA . ILE A 1 97 ? -7.107 6.539 19.004 1.00 96.31 97 ILE A CA 1
ATOM 760 C C . ILE A 1 97 ? -6.272 7.694 19.555 1.00 96.31 97 ILE A C 1
ATOM 762 O O . ILE A 1 97 ? -6.816 8.711 19.992 1.00 96.31 97 ILE A O 1
ATOM 766 N N . ALA A 1 98 ? -4.952 7.528 19.558 1.00 95.25 98 ALA A N 1
ATOM 767 C CA . ALA A 1 98 ? -4.014 8.577 19.931 1.00 95.25 98 ALA A CA 1
ATOM 768 C C . ALA A 1 98 ? -3.616 9.368 18.684 1.00 95.25 98 ALA A C 1
ATOM 770 O O . ALA A 1 98 ? -3.184 8.776 17.695 1.00 95.25 98 ALA A O 1
ATOM 771 N N . ILE A 1 99 ? -3.727 10.692 18.746 1.00 94.88 99 ILE A N 1
ATOM 772 C CA . ILE A 1 99 ? -3.348 11.598 17.658 1.00 94.88 99 ILE A CA 1
ATOM 773 C C . ILE A 1 99 ? -2.322 12.628 18.125 1.00 94.88 99 ILE A C 1
ATOM 775 O O . ILE A 1 99 ? -2.353 13.084 19.273 1.00 94.88 99 ILE A O 1
ATOM 779 N N . ARG A 1 100 ? -1.425 13.039 17.231 1.00 92.56 100 ARG A N 1
ATOM 780 C CA . ARG A 1 100 ? -0.471 14.122 17.466 1.00 92.56 100 ARG A CA 1
ATOM 781 C C . ARG A 1 100 ? -1.100 15.466 17.109 1.00 92.56 100 ARG A C 1
ATOM 783 O O . ARG A 1 100 ? -1.385 15.758 15.955 1.00 92.56 100 ARG A O 1
ATOM 790 N N . THR A 1 101 ? -1.260 16.309 18.119 1.00 88.31 101 THR A N 1
ATOM 791 C CA . THR A 1 101 ? -1.717 17.700 17.997 1.00 88.31 101 THR A CA 1
ATOM 792 C C . THR A 1 101 ? -0.550 18.664 18.205 1.00 88.31 101 THR A C 1
ATOM 794 O O . THR A 1 101 ? 0.529 18.277 18.669 1.00 88.31 101 THR A O 1
ATOM 797 N N . ARG A 1 102 ? -0.770 19.960 17.958 1.00 83.94 102 ARG A N 1
ATOM 798 C CA . ARG A 1 102 ? 0.229 21.002 18.270 1.00 83.94 102 ARG A CA 1
ATOM 799 C C . ARG A 1 102 ? 0.544 21.127 19.765 1.00 83.94 102 ARG A C 1
ATOM 801 O O . ARG A 1 102 ? 1.595 21.655 20.119 1.00 83.94 102 ARG A O 1
ATOM 808 N N . LEU A 1 103 ? -0.349 20.654 20.634 1.00 84.69 103 LEU A N 1
ATOM 809 C CA . LEU A 1 103 ? -0.192 20.690 22.091 1.00 84.69 103 LEU A CA 1
ATOM 810 C C . LEU A 1 103 ? 0.415 19.399 22.663 1.00 84.69 103 LEU A C 1
ATOM 812 O O . LEU A 1 103 ? 0.701 19.341 23.858 1.00 84.69 103 LEU A O 1
ATOM 816 N N . GLY A 1 104 ? 0.629 18.380 21.826 1.00 89.12 104 GLY A N 1
ATOM 817 C CA . GLY A 1 104 ? 1.096 17.056 22.230 1.00 89.12 104 GLY A CA 1
ATOM 818 C C . GLY A 1 104 ? 0.148 15.949 21.775 1.00 89.12 104 GLY A C 1
ATOM 819 O O . GLY A 1 104 ? -0.627 16.123 20.838 1.00 89.12 104 GLY A O 1
ATOM 820 N N . ILE A 1 105 ? 0.216 14.792 22.429 1.00 91.62 105 ILE A N 1
ATOM 821 C CA . ILE A 1 105 ? -0.639 13.647 22.096 1.00 91.62 105 ILE A CA 1
ATOM 822 C C . ILE A 1 105 ? -2.013 13.829 22.751 1.00 91.62 105 ILE A C 1
ATOM 824 O O . ILE A 1 105 ? -2.099 14.065 23.956 1.00 91.62 105 ILE A O 1
ATOM 828 N N . SER A 1 106 ? -3.073 13.705 21.956 1.00 93.12 106 SER A N 1
ATOM 829 C CA . SER A 1 106 ? -4.465 13.678 22.408 1.00 93.12 106 SER A CA 1
ATOM 830 C C . SER A 1 106 ? -5.028 12.269 22.241 1.00 93.12 106 SER A C 1
ATOM 832 O O . SER A 1 106 ? -4.859 11.665 21.186 1.00 93.12 106 SER A O 1
ATOM 834 N N . ASN A 1 107 ? -5.695 11.745 23.271 1.00 94.69 107 ASN A N 1
ATOM 835 C CA . ASN A 1 107 ? -6.295 10.411 23.251 1.00 94.69 107 ASN A CA 1
ATOM 836 C C . ASN A 1 107 ? -7.813 10.531 23.121 1.00 94.69 107 ASN A C 1
ATOM 838 O O . ASN A 1 107 ? -8.488 10.996 24.041 1.00 94.69 107 ASN A O 1
ATOM 842 N N . LEU A 1 108 ? -8.340 10.090 21.986 1.00 95.62 108 LEU A N 1
ATOM 843 C CA . LEU A 1 108 ? -9.768 10.014 21.712 1.00 95.62 108 LEU A CA 1
ATOM 844 C C . LEU A 1 108 ? -10.261 8.617 22.080 1.00 95.62 108 LEU A C 1
ATOM 846 O O . LEU A 1 108 ? -9.579 7.630 21.808 1.00 95.62 108 LEU A O 1
ATOM 850 N N . THR A 1 109 ? -11.423 8.527 22.723 1.00 96.38 109 THR A N 1
ATOM 851 C CA . THR A 1 109 ?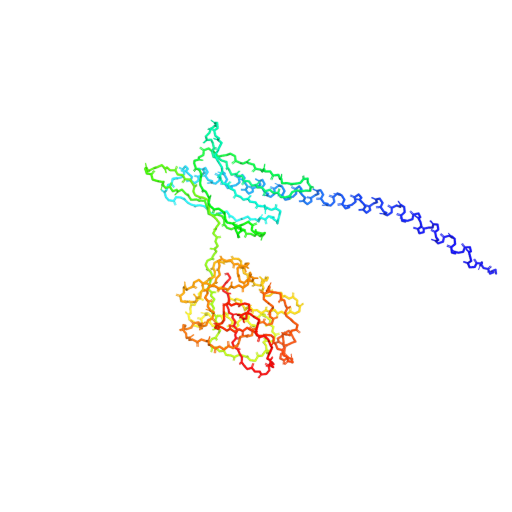 -11.986 7.250 23.183 1.00 96.38 109 THR A CA 1
ATOM 852 C C . THR A 1 109 ? -13.436 7.117 22.746 1.00 96.38 109 THR A C 1
ATOM 854 O O . THR A 1 109 ? -14.215 8.061 22.862 1.00 96.38 109 THR A O 1
ATOM 857 N N . TYR A 1 110 ? -13.781 5.932 22.250 1.00 97.06 110 TYR A N 1
ATOM 858 C CA . TYR A 1 110 ? -15.092 5.600 21.707 1.00 97.06 110 TYR A CA 1
ATOM 859 C C . TYR A 1 110 ? -15.607 4.351 22.436 1.00 97.06 110 TYR A C 1
ATOM 861 O O . TYR A 1 110 ? -15.099 3.251 22.195 1.00 97.06 110 TYR A O 1
ATOM 869 N N . PRO A 1 111 ? -16.535 4.501 23.396 1.00 96.50 111 PRO A N 1
ATOM 870 C CA . PRO A 1 111 ? -17.027 3.387 24.195 1.00 96.50 111 PRO A CA 1
ATOM 871 C C . PRO A 1 111 ? -17.974 2.500 23.397 1.00 96.50 111 PRO A C 1
ATOM 873 O O . PRO A 1 111 ? -18.836 3.000 22.685 1.00 96.50 111 PRO A O 1
ATOM 876 N N . SER A 1 112 ? -17.838 1.189 23.574 1.00 96.19 112 SER A N 1
ATOM 877 C CA . SER A 1 112 ? -18.696 0.180 22.965 1.00 96.19 112 SER A CA 1
ATOM 878 C C . SER A 1 112 ? -19.526 -0.552 24.009 1.00 96.19 112 SER A C 1
ATOM 880 O O . SER A 1 112 ? -19.069 -0.845 25.116 1.00 96.19 112 SER A O 1
ATOM 882 N N . SER A 1 113 ? -20.742 -0.906 23.617 1.00 94.75 113 SER A N 1
ATOM 883 C CA . SER A 1 113 ? -21.669 -1.724 24.395 1.00 94.75 113 SER A CA 1
ATOM 884 C C . SER A 1 113 ? -21.367 -3.225 24.310 1.00 94.75 113 SER A C 1
ATOM 886 O O . SER A 1 113 ? -22.025 -4.017 24.987 1.00 94.75 113 SER A O 1
ATOM 888 N N . VAL A 1 114 ? -20.406 -3.637 23.476 1.00 95.06 114 VAL A N 1
ATOM 889 C CA . VAL A 1 114 ? -20.074 -5.045 23.218 1.00 95.06 114 VAL A CA 1
ATOM 890 C C . VAL A 1 114 ? -18.598 -5.335 23.486 1.00 95.06 114 VAL A C 1
ATOM 892 O O . VAL A 1 114 ? -17.761 -4.435 23.539 1.00 95.06 114 VAL A O 1
ATOM 895 N N . ASN A 1 115 ? -18.259 -6.615 23.665 1.00 94.12 115 ASN A N 1
ATOM 896 C CA . ASN A 1 115 ? -16.860 -7.015 23.808 1.00 94.12 115 ASN A CA 1
ATOM 897 C C . ASN A 1 115 ? -16.155 -6.825 22.467 1.00 94.12 115 ASN A C 1
ATOM 899 O O . ASN A 1 115 ? -16.564 -7.427 21.475 1.00 94.12 115 ASN A O 1
ATOM 903 N N . MET A 1 116 ? -15.079 -6.046 22.447 1.00 94.56 116 MET A N 1
ATOM 904 C CA . MET A 1 116 ? -14.284 -5.813 21.245 1.00 94.56 116 MET A CA 1
ATOM 905 C C . MET A 1 116 ? -12.843 -6.256 21.460 1.00 94.56 116 MET A C 1
ATOM 907 O O . MET A 1 116 ? -12.301 -6.137 22.558 1.00 94.56 116 MET A O 1
ATOM 911 N N . PHE A 1 117 ? -12.209 -6.721 20.392 1.00 93.44 117 PHE A N 1
ATOM 912 C CA . PHE A 1 117 ? -10.785 -7.023 20.358 1.00 93.44 117 PHE A CA 1
ATOM 913 C C . PHE A 1 117 ? -10.198 -6.559 19.031 1.00 93.44 117 PHE A C 1
ATOM 915 O O . PHE A 1 117 ? -10.806 -6.735 17.981 1.00 93.44 117 PHE A O 1
ATOM 922 N N . GLY A 1 118 ? -8.995 -6.004 19.073 1.00 90.94 118 GLY A N 1
ATOM 923 C CA . GLY A 1 118 ? -8.242 -5.630 17.884 1.00 90.94 118 GLY A CA 1
ATOM 924 C C . GLY A 1 118 ? -6.759 -5.610 18.208 1.00 90.94 118 GLY A C 1
ATOM 925 O O . GLY A 1 118 ? -6.366 -5.173 19.291 1.00 90.94 118 GLY A O 1
ATOM 926 N N . LEU A 1 119 ? -5.951 -6.134 17.290 1.00 83.88 119 LEU A N 1
ATOM 927 C CA . LEU A 1 119 ? -4.498 -6.045 17.349 1.00 83.88 119 LEU A CA 1
ATOM 928 C C . LEU A 1 119 ? -4.061 -5.169 16.185 1.00 83.88 119 LEU A C 1
ATOM 930 O O . LEU A 1 119 ? -4.233 -5.556 15.033 1.00 83.88 119 LEU A O 1
ATOM 934 N N . PHE A 1 120 ? -3.522 -4.002 16.513 1.00 88.88 120 PHE A N 1
ATOM 935 C CA . 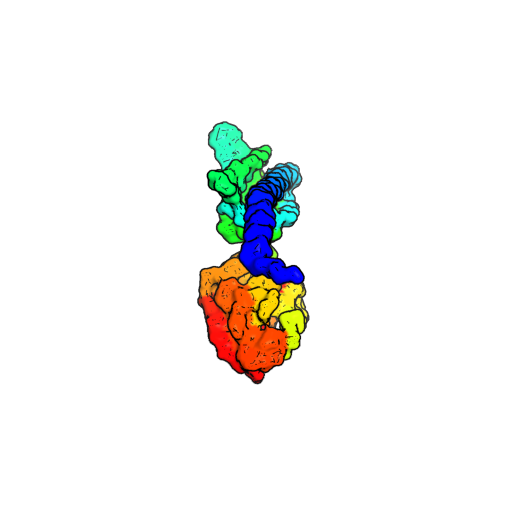PHE A 1 120 ? -3.112 -2.992 15.548 1.00 88.88 120 PHE A CA 1
ATOM 936 C C . PHE A 1 120 ? -1.592 -2.862 15.587 1.00 88.88 120 PHE A C 1
ATOM 938 O O . PHE A 1 120 ? -1.002 -2.743 16.664 1.00 88.88 120 PHE A O 1
ATOM 945 N N . ARG A 1 121 ? -0.956 -2.939 14.422 1.00 82.12 121 ARG A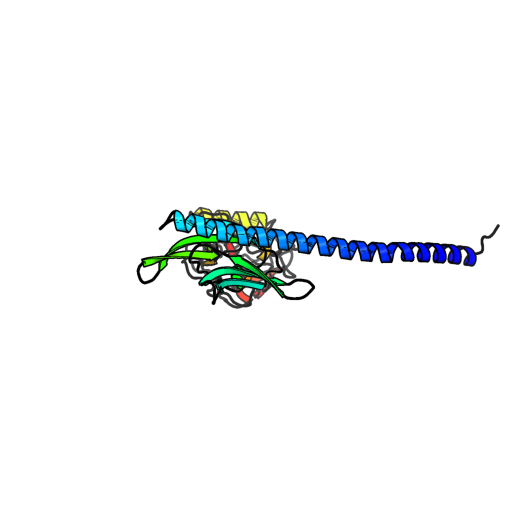 N 1
ATOM 946 C CA . ARG A 1 121 ? 0.494 -2.802 14.243 1.00 82.12 121 ARG A CA 1
ATOM 947 C C . ARG A 1 121 ? 0.837 -1.387 13.780 1.00 82.12 121 ARG A C 1
ATOM 949 O O . ARG A 1 121 ? -0.034 -0.651 13.326 1.00 82.12 121 ARG A O 1
ATOM 956 N N . GLY A 1 122 ? 2.116 -1.014 13.861 1.00 78.19 122 GLY A N 1
ATOM 957 C CA . GLY A 1 122 ? 2.591 0.291 13.371 1.00 78.19 122 GLY A CA 1
ATOM 958 C C . GLY A 1 122 ? 2.306 0.516 11.879 1.00 78.19 122 GLY A C 1
ATOM 959 O O . GLY A 1 122 ? 2.016 1.624 11.457 1.00 78.19 122 GLY A O 1
ATOM 960 N N . GLU A 1 123 ? 2.287 -0.552 11.092 1.00 76.88 123 GLU A N 1
ATOM 961 C CA . GLU A 1 123 ? 1.942 -0.524 9.666 1.00 76.88 123 GLU A CA 1
ATOM 962 C C . GLU A 1 123 ? 0.454 -0.243 9.392 1.00 76.88 123 GLU A C 1
ATOM 964 O O . GLU A 1 123 ? 0.085 0.184 8.297 1.00 76.88 123 GLU A O 1
ATOM 969 N N . ASP A 1 124 ? -0.432 -0.528 10.351 1.00 84.06 124 ASP A N 1
ATOM 970 C CA . ASP A 1 124 ? -1.881 -0.359 10.182 1.00 84.06 124 ASP A CA 1
ATOM 971 C C . ASP A 1 124 ? -2.304 1.112 10.307 1.00 84.06 124 ASP A C 1
ATOM 973 O O . ASP A 1 124 ? -3.337 1.510 9.770 1.00 84.06 124 ASP A O 1
ATOM 977 N N . ILE A 1 125 ? -1.486 1.922 10.986 1.00 87.06 125 ILE A N 1
ATOM 978 C CA . ILE A 1 125 ? -1.758 3.334 11.282 1.00 87.06 125 ILE A CA 1
ATOM 979 C C . ILE A 1 125 ? -1.162 4.307 10.256 1.00 87.06 125 ILE A C 1
ATOM 981 O O . ILE A 1 125 ? -1.267 5.515 10.453 1.00 87.06 125 ILE A O 1
ATOM 985 N N . SER A 1 126 ? -0.540 3.815 9.177 1.00 85.19 126 SER A N 1
ATOM 986 C CA . SER A 1 126 ? -0.007 4.694 8.131 1.00 85.19 126 SER A CA 1
ATOM 987 C C . SER A 1 126 ? -1.118 5.518 7.466 1.00 85.19 126 SER A C 1
ATOM 989 O O . SER A 1 126 ? -2.273 5.091 7.392 1.00 85.19 126 SER A O 1
ATOM 991 N N . GLU A 1 127 ? -0.777 6.719 6.994 1.00 87.44 127 GLU A N 1
ATOM 992 C CA . GLU A 1 127 ? -1.729 7.612 6.327 1.00 87.44 127 GLU A CA 1
ATOM 993 C C . GLU A 1 127 ? -2.325 6.949 5.076 1.00 87.44 127 GLU A C 1
ATOM 995 O O . GLU A 1 127 ? -1.619 6.308 4.297 1.00 87.44 127 GLU A O 1
ATOM 1000 N N . GLY A 1 128 ? -3.624 7.146 4.846 1.00 84.62 128 GLY A N 1
ATOM 1001 C CA . GLY A 1 128 ? -4.283 6.705 3.618 1.00 84.62 128 GLY A CA 1
ATOM 1002 C C . GLY A 1 128 ? -5.605 5.993 3.855 1.00 84.62 128 GLY A C 1
ATOM 1003 O O . GLY A 1 128 ? -6.115 5.939 4.971 1.00 84.62 128 GLY A O 1
ATOM 1004 N N . ILE A 1 129 ? -6.191 5.487 2.773 1.00 85.81 129 ILE A N 1
ATOM 1005 C CA . ILE A 1 129 ? -7.436 4.715 2.828 1.00 85.81 129 ILE A CA 1
ATOM 1006 C C . ILE A 1 129 ? -7.139 3.354 3.452 1.00 85.81 129 ILE A C 1
ATOM 1008 O O . ILE A 1 129 ? -6.180 2.684 3.073 1.00 85.81 129 ILE A O 1
ATOM 1012 N N . LYS A 1 130 ? -7.964 2.961 4.418 1.00 87.56 130 LYS A N 1
ATOM 1013 C CA . LYS A 1 130 ? -7.854 1.704 5.144 1.00 87.56 130 LYS A CA 1
ATOM 1014 C C . LYS A 1 130 ? -9.136 0.906 5.016 1.00 87.56 130 LYS A C 1
ATOM 1016 O O . LYS A 1 130 ? -10.222 1.443 5.212 1.00 87.56 130 LYS A O 1
ATOM 1021 N N . ASN A 1 131 ? -8.973 -0.390 4.771 1.00 88.75 131 ASN A N 1
ATOM 1022 C CA . ASN A 1 131 ? -10.054 -1.363 4.806 1.00 88.75 131 ASN A CA 1
ATOM 1023 C C . ASN A 1 131 ? -10.077 -2.027 6.180 1.00 88.75 131 ASN A C 1
ATOM 1025 O O . ASN A 1 131 ? -9.208 -2.827 6.514 1.00 88.75 131 ASN A O 1
ATOM 1029 N N . ILE A 1 132 ? -11.063 -1.690 6.999 1.00 92.62 132 ILE A N 1
ATOM 1030 C CA . ILE A 1 132 ? -11.190 -2.193 8.365 1.00 92.62 132 ILE A CA 1
ATOM 1031 C C . ILE A 1 132 ? -12.273 -3.265 8.374 1.00 92.62 132 ILE A C 1
ATOM 1033 O O . ILE A 1 132 ? -13.444 -2.985 8.118 1.00 92.62 132 ILE A O 1
ATOM 1037 N N . ARG A 1 133 ? -11.898 -4.507 8.677 1.00 93.75 133 ARG A N 1
ATOM 1038 C CA . ARG A 1 133 ? -12.842 -5.602 8.899 1.00 93.75 133 ARG A CA 1
ATOM 1039 C C . ARG A 1 133 ? -13.311 -5.584 10.340 1.00 93.75 133 ARG A C 1
ATOM 1041 O O . ARG A 1 133 ? -12.516 -5.643 11.277 1.00 93.75 133 ARG A O 1
ATOM 1048 N N . VAL A 1 134 ? -14.625 -5.608 10.490 1.00 96.25 134 VAL A N 1
ATOM 1049 C CA . VAL A 1 134 ? -15.320 -5.771 11.760 1.00 96.25 134 VAL A CA 1
ATOM 1050 C C . VAL A 1 134 ? -16.115 -7.072 11.690 1.00 96.25 134 VAL A C 1
ATOM 1052 O O . VAL A 1 134 ? -16.989 -7.220 10.839 1.00 96.25 134 VAL A O 1
ATOM 1055 N N . GLU A 1 135 ? -15.787 -8.054 12.532 1.00 96.19 135 GLU A N 1
ATOM 1056 C CA . GLU A 1 135 ? -16.314 -9.425 12.430 1.00 96.19 135 GLU A CA 1
ATOM 1057 C C . GLU A 1 135 ? -16.730 -9.993 13.790 1.00 96.19 135 GLU A C 1
ATOM 1059 O O . GLU A 1 135 ? -15.949 -9.981 14.743 1.00 96.19 135 GLU A O 1
ATOM 1064 N N . ALA A 1 136 ? -17.935 -10.560 13.871 1.00 96.31 136 ALA A N 1
ATOM 1065 C CA . ALA A 1 136 ? -18.403 -11.271 15.054 1.00 96.31 136 ALA A CA 1
ATOM 1066 C C . ALA A 1 136 ? -17.706 -12.633 15.156 1.00 96.31 136 ALA A C 1
ATOM 1068 O O . ALA A 1 136 ? -17.784 -13.465 14.248 1.00 96.31 136 ALA A O 1
ATOM 1069 N N . LYS A 1 137 ? -17.049 -12.886 16.289 1.00 94.50 137 LYS A N 1
ATOM 1070 C CA . LYS A 1 137 ? -16.332 -14.129 16.590 1.00 94.50 137 LYS A CA 1
ATOM 1071 C C . LYS A 1 137 ? -16.727 -14.681 17.954 1.00 94.50 137 LYS A C 1
ATOM 1073 O O . LYS A 1 137 ? -17.273 -13.989 18.809 1.00 94.50 137 LYS A O 1
ATOM 1078 N N . SER A 1 138 ? -16.437 -15.965 18.151 1.00 92.88 138 SER A N 1
ATOM 1079 C CA . SER A 1 138 ? -16.566 -16.634 19.445 1.00 92.88 138 SER A CA 1
ATOM 1080 C C . SER A 1 138 ? -15.181 -16.877 20.019 1.00 92.88 138 SER A C 1
ATOM 1082 O O . SER A 1 138 ? -14.334 -17.497 19.376 1.00 92.88 138 SER A O 1
ATOM 1084 N N . GLY A 1 139 ? -14.967 -16.418 21.245 1.00 84.12 139 GLY A N 1
ATOM 1085 C CA . GLY A 1 139 ? -13.761 -16.677 22.014 1.00 84.12 139 GLY A CA 1
ATOM 1086 C C . GLY A 1 139 ? -13.778 -18.051 22.674 1.00 84.12 139 GLY A C 1
ATOM 1087 O O . GLY A 1 139 ? -14.705 -18.857 22.514 1.00 84.12 139 GLY A O 1
ATOM 1088 N N . ILE A 1 140 ? -12.735 -18.301 23.462 1.00 81.25 140 ILE A N 1
ATOM 1089 C CA . ILE A 1 140 ? -12.637 -19.485 24.316 1.00 81.25 140 ILE A CA 1
ATOM 1090 C C . ILE A 1 140 ? -13.825 -19.476 25.288 1.00 81.25 140 ILE A C 1
ATOM 1092 O O . ILE A 1 140 ? -14.090 -18.475 25.945 1.00 81.25 140 ILE A O 1
ATOM 1096 N N . GLY A 1 141 ? -14.558 -20.588 25.365 1.00 82.56 141 GLY A N 1
ATOM 1097 C CA . GLY A 1 141 ? -15.738 -20.702 26.231 1.00 82.56 141 GLY A CA 1
ATOM 1098 C C . GLY A 1 141 ? -17.048 -20.185 25.625 1.00 82.56 141 GLY A C 1
ATOM 1099 O O . GLY A 1 141 ? -18.041 -20.115 26.340 1.00 82.56 141 GLY A O 1
ATOM 1100 N N . GLY A 1 142 ? -17.084 -19.854 24.328 1.00 83.44 142 GLY A N 1
ATOM 1101 C CA . GLY A 1 142 ? -18.329 -19.481 23.641 1.00 83.44 142 GLY A CA 1
ATOM 1102 C C . GLY A 1 142 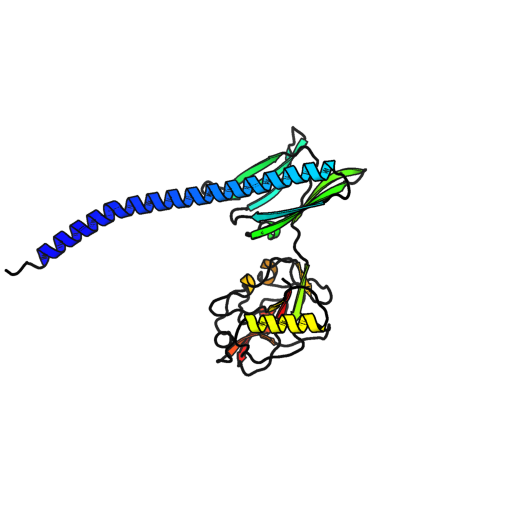? -18.737 -18.015 23.809 1.00 83.44 142 GLY A C 1
ATOM 1103 O O . GLY A 1 142 ? -19.823 -17.631 23.381 1.00 83.44 142 GLY A O 1
ATOM 1104 N N . GLN A 1 143 ? -17.896 -17.194 24.445 1.00 88.25 143 GLN A N 1
ATOM 1105 C CA . GLN A 1 143 ? -18.167 -15.770 24.617 1.00 88.25 143 GLN A CA 1
ATOM 1106 C C . GLN A 1 143 ? -18.054 -15.050 23.274 1.00 88.25 143 GLN A C 1
ATOM 1108 O O . GLN A 1 143 ? -17.005 -15.080 22.628 1.00 88.25 143 GLN A O 1
ATOM 1113 N N . LEU A 1 144 ? -19.134 -14.387 22.871 1.00 91.81 144 LEU A N 1
ATOM 1114 C CA . LEU A 1 144 ? -19.155 -13.563 21.672 1.00 91.81 144 LEU A CA 1
ATOM 1115 C C . LEU A 1 144 ? -18.322 -12.295 21.883 1.00 91.81 144 LEU A C 1
ATOM 1117 O O . LEU A 1 144 ? -18.338 -11.683 22.960 1.00 91.81 144 LEU A O 1
ATOM 1121 N N . PHE A 1 145 ? -17.608 -11.903 20.836 1.00 93.69 145 PHE A N 1
ATOM 1122 C CA . PHE A 1 145 ? -16.897 -10.637 20.745 1.00 93.69 145 PHE A CA 1
ATOM 1123 C C . PHE A 1 145 ? -16.806 -10.187 19.290 1.00 93.69 145 PHE A C 1
ATOM 1125 O O . PHE A 1 145 ? -16.930 -10.997 18.371 1.00 93.69 145 PHE A O 1
ATOM 1132 N N . THR A 1 146 ? -16.536 -8.907 19.082 1.00 95.81 146 THR A N 1
ATOM 1133 C CA . THR A 1 146 ? -16.258 -8.362 17.759 1.00 95.81 146 THR A CA 1
ATOM 1134 C C . THR A 1 146 ? -14.761 -8.151 17.581 1.00 95.81 146 THR A C 1
ATOM 1136 O O . THR A 1 146 ? -14.104 -7.502 18.392 1.00 95.81 146 THR A O 1
ATOM 1139 N N . SER A 1 147 ? -14.211 -8.734 16.523 1.00 95.12 147 SER A N 1
ATOM 1140 C CA . SER A 1 147 ? -12.828 -8.562 16.093 1.00 95.12 147 SER A CA 1
ATOM 1141 C C . SER A 1 147 ? -12.736 -7.380 15.136 1.00 95.12 147 SER A C 1
ATOM 1143 O O . SER A 1 147 ? -13.500 -7.325 14.175 1.00 95.12 147 SER A O 1
ATOM 1145 N N . ILE A 1 148 ? -11.773 -6.493 15.360 1.00 95.44 148 ILE A N 1
ATOM 1146 C CA . ILE A 1 148 ? -11.435 -5.372 14.482 1.00 95.44 148 ILE A CA 1
ATOM 1147 C C . ILE A 1 148 ? -10.031 -5.634 13.929 1.00 95.44 148 ILE A C 1
ATOM 1149 O O . ILE A 1 148 ? -9.087 -5.813 14.702 1.00 95.44 148 ILE A O 1
ATOM 1153 N N . SER A 1 149 ? -9.892 -5.688 12.608 1.00 91.56 149 SER A N 1
ATOM 1154 C CA . SER A 1 149 ? -8.605 -5.859 11.924 1.00 91.56 149 SER A CA 1
ATOM 1155 C C . SER A 1 149 ? -8.496 -4.929 10.724 1.00 91.56 149 SER A C 1
ATOM 1157 O O . SER A 1 149 ? -9.478 -4.691 10.026 1.00 91.56 149 SER A O 1
ATOM 1159 N N . PHE A 1 150 ? -7.294 -4.418 10.468 1.00 89.06 150 PHE A N 1
ATOM 1160 C CA . PHE A 1 150 ? -6.983 -3.795 9.187 1.00 89.06 150 PHE A CA 1
ATOM 1161 C C . PHE A 1 150 ? -6.714 -4.906 8.180 1.00 89.06 150 PHE A C 1
ATOM 1163 O O . PHE A 1 150 ? -5.831 -5.741 8.370 1.00 89.06 150 PHE A O 1
ATOM 1170 N N . GLU A 1 151 ? -7.523 -4.944 7.135 1.00 85.62 151 GLU A N 1
ATOM 1171 C CA . GLU A 1 151 ? -7.343 -5.848 6.018 1.00 85.62 151 GLU A CA 1
ATOM 1172 C C . GLU A 1 151 ? -6.582 -5.124 4.927 1.00 85.62 151 GLU A C 1
ATOM 1174 O O . GLU A 1 151 ? -6.916 -4.006 4.535 1.00 85.62 151 GLU A O 1
ATOM 1179 N N . ARG A 1 152 ? -5.577 -5.807 4.404 1.00 81.56 152 ARG A N 1
ATOM 1180 C CA . ARG A 1 152 ? -4.931 -5.421 3.163 1.00 81.56 152 ARG A CA 1
ATOM 1181 C C . ARG A 1 152 ? -5.402 -6.388 2.088 1.00 81.56 152 ARG A C 1
ATOM 1183 O O . ARG A 1 152 ? -5.541 -7.581 2.387 1.00 81.56 152 ARG A O 1
ATOM 1190 N N . PRO A 1 153 ? -5.678 -5.913 0.866 1.00 85.06 153 PRO A N 1
ATOM 1191 C CA . PRO A 1 153 ? -5.823 -6.833 -0.245 1.00 85.06 153 PRO A CA 1
ATOM 1192 C C . PRO A 1 153 ? -4.541 -7.666 -0.367 1.00 85.06 153 PRO A C 1
ATOM 1194 O O . PRO A 1 153 ? -3.450 -7.222 -0.006 1.00 85.06 153 PRO A O 1
ATOM 1197 N N . LEU A 1 154 ? -4.697 -8.904 -0.818 1.00 90.56 154 LEU A N 1
ATOM 1198 C CA . LEU A 1 154 ? -3.568 -9.740 -1.191 1.00 90.56 154 LEU A CA 1
ATOM 1199 C C . LEU A 1 154 ? -3.205 -9.379 -2.631 1.00 90.56 154 LEU A C 1
ATOM 1201 O O . LEU A 1 154 ? -4.023 -9.624 -3.516 1.00 90.56 154 LEU A O 1
ATOM 1205 N N . SER A 1 155 ? -2.010 -8.838 -2.845 1.00 96.62 155 SER A N 1
ATOM 1206 C CA . SER A 1 155 ? -1.503 -8.508 -4.178 1.00 96.62 155 SER A CA 1
ATOM 1207 C C . SER A 1 155 ? -0.359 -9.431 -4.550 1.00 96.62 155 SER A C 1
ATOM 1209 O O . SER A 1 155 ? 0.517 -9.734 -3.738 1.00 96.62 155 SER A O 1
ATOM 1211 N N . ARG A 1 156 ? -0.357 -9.885 -5.798 1.00 98.25 156 ARG A N 1
ATOM 1212 C CA . ARG A 1 156 ? 0.717 -10.703 -6.355 1.00 98.25 156 ARG A CA 1
ATOM 1213 C C . ARG A 1 156 ? 1.787 -9.849 -7.031 1.00 98.25 156 ARG A C 1
ATOM 1215 O O . ARG A 1 156 ? 1.513 -8.759 -7.529 1.00 98.25 156 ARG A O 1
ATOM 1222 N N . VAL A 1 157 ? 3.004 -10.384 -7.071 1.00 98.56 157 VAL A N 1
ATOM 1223 C CA . VAL A 1 157 ? 4.170 -9.770 -7.710 1.00 98.56 157 VAL A CA 1
ATOM 1224 C C . VAL A 1 157 ? 4.946 -10.811 -8.517 1.00 98.56 157 VAL A C 1
ATOM 1226 O O . VAL A 1 157 ? 5.111 -11.954 -8.075 1.00 98.56 157 VAL A O 1
ATOM 1229 N N . PHE A 1 158 ? 5.437 -10.420 -9.692 1.00 98.75 158 PHE A N 1
ATOM 1230 C CA . PHE A 1 158 ? 6.364 -11.213 -10.508 1.00 98.75 158 PHE A CA 1
ATOM 1231 C C . PHE A 1 158 ? 7.326 -10.319 -11.302 1.00 98.75 158 PHE A C 1
ATOM 1233 O O . PHE A 1 158 ? 7.096 -9.118 -11.437 1.00 98.75 158 PHE A O 1
ATOM 1240 N N . ALA A 1 159 ? 8.395 -10.903 -11.842 1.00 98.75 159 ALA A N 1
ATOM 1241 C CA . ALA A 1 159 ? 9.249 -10.279 -12.852 1.00 98.75 159 ALA A CA 1
ATOM 1242 C C . ALA A 1 159 ? 8.894 -10.837 -14.236 1.00 98.75 159 ALA A C 1
ATOM 1244 O O . ALA A 1 159 ? 8.794 -12.043 -14.377 1.00 98.75 159 ALA A O 1
ATOM 1245 N N . THR A 1 160 ? 8.703 -10.019 -15.269 1.00 98.81 160 THR A N 1
ATOM 1246 C CA . THR A 1 160 ? 8.224 -10.518 -16.575 1.00 98.81 160 THR A CA 1
ATOM 1247 C C . THR A 1 160 ? 9.112 -11.623 -17.169 1.00 98.81 160 THR A C 1
ATOM 1249 O O . THR A 1 160 ? 10.339 -11.534 -17.139 1.00 98.81 160 THR A O 1
ATOM 1252 N N . SER A 1 161 ? 8.518 -12.640 -17.803 1.00 98.50 161 SER A N 1
ATOM 1253 C CA . SER A 1 161 ? 9.296 -13.675 -18.514 1.00 98.5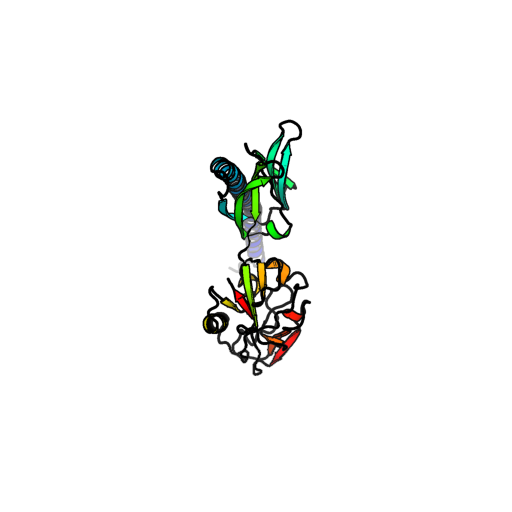0 161 SER A CA 1
ATOM 1254 C C . SER A 1 161 ? 10.078 -13.109 -19.712 1.00 98.50 161 SER A C 1
ATOM 1256 O O . SER A 1 161 ? 11.070 -13.681 -20.171 1.00 98.50 161 SER A O 1
ATOM 1258 N N . THR A 1 162 ? 9.595 -11.989 -20.258 1.00 98.44 162 THR A N 1
ATOM 1259 C CA . THR A 1 162 ? 10.171 -11.287 -21.406 1.00 98.44 162 THR A CA 1
ATOM 1260 C C . THR A 1 162 ? 10.987 -10.092 -20.933 1.00 98.44 162 THR A C 1
ATOM 1262 O O . THR A 1 162 ? 10.618 -9.388 -19.993 1.00 98.44 162 THR A O 1
ATOM 1265 N N . ALA A 1 163 ? 12.107 -9.859 -21.612 1.00 98.25 163 ALA A N 1
ATOM 1266 C CA . ALA A 1 163 ? 12.990 -8.730 -21.378 1.00 98.25 163 ALA A CA 1
ATOM 1267 C C . ALA A 1 163 ? 12.820 -7.666 -22.472 1.00 98.25 163 ALA A C 1
ATOM 1269 O O . ALA A 1 163 ? 12.737 -7.997 -23.654 1.00 98.25 163 ALA A O 1
ATOM 1270 N N . TYR A 1 164 ? 12.857 -6.397 -22.076 1.00 98.19 164 TYR A N 1
ATOM 1271 C CA . TYR A 1 164 ? 12.609 -5.227 -22.915 1.00 98.19 164 TYR A CA 1
ATOM 1272 C C . TYR A 1 164 ? 13.774 -4.245 -22.820 1.00 98.19 164 TYR A C 1
ATOM 1274 O O . TYR A 1 164 ? 14.429 -4.148 -21.776 1.00 98.19 164 TYR A O 1
ATOM 1282 N N . ASP A 1 165 ? 14.075 -3.531 -23.900 1.00 97.75 165 ASP A N 1
ATOM 1283 C CA . ASP A 1 165 ? 14.938 -2.358 -23.772 1.00 97.75 165 ASP A CA 1
ATOM 1284 C C . ASP A 1 165 ? 14.239 -1.276 -22.923 1.00 97.75 165 ASP A C 1
ATOM 1286 O O . ASP A 1 165 ? 13.061 -1.367 -22.591 1.00 97.75 165 ASP A O 1
ATOM 1290 N N . GLY A 1 166 ? 14.996 -0.275 -22.481 1.00 96.81 166 GLY A N 1
ATOM 1291 C CA . GLY A 1 166 ? 14.485 0.825 -21.660 1.00 96.81 166 GLY A CA 1
ATOM 1292 C C . GLY A 1 166 ? 13.716 1.884 -22.458 1.00 96.81 166 GLY A C 1
ATOM 1293 O O . GLY A 1 166 ? 13.719 3.047 -22.052 1.00 96.81 166 GLY A O 1
ATOM 1294 N N . ASP A 1 167 ? 13.144 1.522 -23.607 1.00 97.75 167 ASP A N 1
ATOM 1295 C CA . ASP A 1 167 ? 12.334 2.382 -24.476 1.00 97.75 167 ASP A CA 1
ATOM 1296 C C . ASP A 1 167 ? 10.868 1.933 -24.441 1.00 97.75 167 ASP A C 1
ATOM 1298 O O . ASP A 1 167 ? 10.293 1.479 -25.428 1.00 97.75 167 ASP A O 1
ATOM 1302 N N . PHE A 1 168 ? 10.270 2.010 -23.250 1.00 97.06 168 PHE A N 1
ATOM 1303 C CA . PHE A 1 168 ? 8.870 1.648 -23.044 1.00 97.06 168 PHE A CA 1
ATOM 1304 C C . PHE A 1 168 ? 7.894 2.664 -23.617 1.00 97.06 168 PHE A C 1
ATOM 1306 O O . PHE A 1 168 ? 6.711 2.382 -23.579 1.00 97.06 168 PHE A O 1
ATOM 1313 N N . GLY A 1 169 ? 8.341 3.857 -24.019 1.00 95.38 169 GLY A N 1
ATOM 1314 C CA . GLY A 1 169 ? 7.493 4.970 -24.448 1.00 95.38 169 GLY A CA 1
ATOM 1315 C C . GLY A 1 169 ? 6.746 5.669 -23.305 1.00 95.38 169 GLY A C 1
ATOM 1316 O O . GLY A 1 169 ? 6.610 6.892 -23.323 1.00 95.38 169 GLY A O 1
ATOM 1317 N N . SER A 1 170 ? 6.307 4.959 -22.262 1.00 95.62 170 SER A N 1
ATOM 1318 C CA . SER A 1 170 ? 5.857 5.548 -20.991 1.00 95.62 170 SER A CA 1
ATOM 1319 C C . SER A 1 170 ? 5.732 4.506 -19.873 1.00 95.62 170 SER A C 1
ATOM 1321 O O . SER A 1 170 ? 5.735 3.303 -20.121 1.00 95.62 170 SER A O 1
ATOM 1323 N N . ILE A 1 171 ? 5.536 4.963 -18.628 1.00 96.94 171 ILE A N 1
ATOM 1324 C CA . ILE A 1 171 ? 5.141 4.072 -17.520 1.00 96.94 171 ILE A CA 1
ATOM 1325 C C . ILE A 1 171 ? 3.795 3.391 -17.814 1.00 96.94 171 ILE A C 1
ATOM 1327 O O . ILE A 1 171 ? 3.621 2.227 -17.477 1.00 96.94 171 ILE A O 1
ATOM 1331 N N . LEU A 1 172 ? 2.850 4.082 -18.465 1.00 97.38 172 LEU A N 1
ATOM 1332 C CA . LEU A 1 172 ? 1.552 3.491 -18.804 1.00 97.38 172 LEU A CA 1
ATOM 1333 C C . LEU A 1 172 ? 1.712 2.314 -19.776 1.00 97.38 172 LEU A C 1
ATOM 1335 O O . LEU A 1 172 ? 1.104 1.271 -19.577 1.00 97.38 172 LEU A O 1
ATOM 1339 N N . GLU A 1 173 ? 2.585 2.457 -20.772 1.00 98.00 173 GLU A N 1
ATOM 1340 C CA . GLU A 1 173 ? 2.902 1.371 -21.704 1.00 98.00 173 GLU A CA 1
ATOM 1341 C C . GLU A 1 173 ? 3.629 0.211 -20.995 1.00 98.00 173 GLU A C 1
ATOM 1343 O O . GLU A 1 173 ? 3.365 -0.952 -21.293 1.00 98.00 173 GLU A O 1
ATOM 1348 N N . ALA A 1 174 ? 4.462 0.485 -19.983 1.00 98.31 174 ALA A N 1
ATOM 1349 C CA . ALA A 1 174 ? 5.031 -0.565 -19.132 1.00 98.31 174 ALA A CA 1
ATOM 1350 C C . ALA A 1 174 ? 3.973 -1.278 -18.262 1.00 98.31 174 ALA A C 1
ATOM 1352 O O . ALA A 1 174 ? 4.046 -2.496 -18.085 1.00 98.31 174 ALA A O 1
ATOM 1353 N N . ASN A 1 175 ? 2.961 -0.562 -17.761 1.00 98.56 175 ASN A N 1
ATOM 1354 C CA . ASN A 1 175 ? 1.822 -1.172 -17.065 1.00 98.56 175 ASN A CA 1
ATOM 1355 C C . ASN A 1 175 ? 1.022 -2.080 -18.013 1.00 98.56 175 ASN A C 1
ATOM 1357 O O . ASN A 1 175 ? 0.669 -3.195 -17.637 1.00 98.56 175 ASN A O 1
ATOM 1361 N N . ASP A 1 176 ? 0.812 -1.665 -19.267 1.00 98.56 176 ASP A N 1
ATOM 1362 C CA . ASP A 1 176 ? 0.151 -2.499 -20.279 1.00 98.56 176 ASP A CA 1
ATOM 1363 C C . ASP A 1 176 ? 0.939 -3.788 -20.568 1.00 98.56 176 ASP A C 1
ATOM 1365 O O . ASP A 1 176 ? 0.333 -4.836 -20.807 1.00 98.56 176 ASP A O 1
ATOM 1369 N N . LEU A 1 177 ? 2.278 -3.752 -20.527 1.00 98.69 177 LEU A N 1
ATOM 1370 C CA . LEU A 1 177 ? 3.106 -4.963 -20.611 1.00 98.69 177 LEU A CA 1
ATOM 1371 C C . LEU A 1 177 ? 2.869 -5.876 -19.403 1.00 98.69 177 LEU A C 1
ATOM 1373 O O . LEU A 1 177 ? 2.667 -7.079 -19.576 1.00 98.69 177 LEU A O 1
ATOM 1377 N N . CYS A 1 178 ? 2.838 -5.319 -18.191 1.00 98.81 178 CYS A N 1
ATOM 1378 C CA . CYS A 1 178 ? 2.514 -6.084 -16.989 1.00 98.81 178 CYS A CA 1
ATOM 1379 C C . CYS A 1 178 ? 1.133 -6.743 -17.067 1.00 98.81 178 CYS A C 1
ATOM 1381 O O . CYS A 1 178 ? 1.008 -7.934 -16.771 1.00 98.81 178 CYS A O 1
ATOM 1383 N N . GLN A 1 179 ? 0.121 -6.010 -17.536 1.00 98.75 179 GLN A N 1
ATOM 1384 C CA . GLN A 1 179 ? -1.221 -6.547 -17.737 1.00 98.75 179 GLN A CA 1
ATOM 1385 C C . GLN A 1 179 ? -1.231 -7.677 -18.774 1.00 98.75 179 GLN A C 1
ATOM 1387 O O . GLN A 1 179 ? -1.819 -8.725 -18.527 1.00 98.75 179 GLN A O 1
ATOM 1392 N N . GLN A 1 180 ? -0.528 -7.522 -19.901 1.00 98.69 180 GLN A N 1
ATOM 1393 C CA . GLN A 1 180 ? -0.436 -8.565 -20.931 1.00 98.69 180 GLN A CA 1
ATOM 1394 C C . GLN A 1 180 ? 0.191 -9.861 -20.402 1.00 98.69 180 GLN A C 1
ATOM 1396 O O . GLN A 1 180 ? -0.299 -10.951 -20.708 1.00 98.69 180 GLN A O 1
ATOM 1401 N N . HIS A 1 181 ? 1.256 -9.757 -19.602 1.00 98.75 181 HIS A N 1
ATOM 1402 C CA . HIS A 1 181 ? 1.872 -10.921 -18.965 1.00 98.75 181 HIS A CA 1
ATOM 1403 C C . HIS A 1 181 ? 0.900 -11.597 -17.991 1.00 98.75 181 HIS A C 1
ATOM 1405 O O . HIS A 1 181 ? 0.682 -12.804 -18.094 1.00 98.75 181 HIS A O 1
ATOM 1411 N N . ALA A 1 182 ? 0.242 -10.832 -17.117 1.00 98.69 182 ALA A N 1
ATOM 1412 C CA . ALA A 1 182 ? -0.758 -11.365 -16.195 1.00 98.69 182 ALA A CA 1
ATOM 1413 C C . ALA A 1 182 ? -1.925 -12.063 -16.924 1.00 98.69 182 ALA A C 1
ATOM 1415 O O . ALA A 1 182 ? -2.294 -13.191 -16.584 1.00 98.69 182 ALA A O 1
ATOM 1416 N N . ASP A 1 183 ? -2.451 -11.448 -17.983 1.00 98.50 183 ASP A N 1
ATOM 1417 C CA . ASP A 1 183 ? -3.544 -11.998 -18.786 1.00 98.50 183 ASP A CA 1
ATOM 1418 C C . ASP A 1 183 ? -3.141 -13.310 -19.483 1.00 98.50 183 ASP A C 1
ATOM 1420 O O . ASP A 1 183 ? -3.955 -14.233 -19.590 1.00 98.50 183 ASP A O 1
ATOM 1424 N N . SER A 1 184 ? -1.877 -13.438 -19.911 1.00 98.31 184 SER A N 1
ATOM 1425 C CA . SER A 1 184 ? -1.364 -14.626 -20.615 1.00 98.31 184 SER A CA 1
ATOM 1426 C C . SER A 1 184 ? -1.450 -15.916 -19.788 1.00 98.31 184 SER A C 1
ATOM 1428 O O . SER A 1 184 ? -1.626 -17.005 -20.341 1.00 98.31 184 SER A O 1
ATOM 1430 N N . VAL A 1 185 ? -1.415 -15.780 -18.462 1.00 97.94 185 VAL A N 1
ATOM 1431 C CA . VAL A 1 185 ? -1.556 -16.864 -17.479 1.00 97.94 185 VAL A CA 1
ATOM 1432 C C . VAL A 1 185 ? -2.861 -16.764 -16.683 1.00 97.94 185 VAL A C 1
ATOM 1434 O O . VAL A 1 185 ? -3.051 -17.465 -15.690 1.00 97.94 185 VAL A O 1
ATOM 1437 N N . SER A 1 186 ? -3.804 -15.934 -17.148 1.00 97.12 186 SER A N 1
ATOM 1438 C CA . SER A 1 186 ? -5.126 -15.735 -16.537 1.00 97.12 186 SER A CA 1
ATOM 1439 C C . SER A 1 186 ? -5.076 -15.267 -15.075 1.00 97.12 186 SER A C 1
ATOM 1441 O O . SER A 1 186 ? -5.957 -15.601 -14.277 1.00 97.12 186 SER A O 1
ATOM 1443 N N . LEU A 1 187 ? -4.059 -14.485 -14.710 1.00 96.44 187 LEU A N 1
ATOM 1444 C CA . LEU A 1 187 ? -4.039 -13.778 -13.436 1.00 96.44 187 LEU A CA 1
ATOM 1445 C C . LEU A 1 187 ? -5.005 -12.589 -13.531 1.00 96.44 187 LEU A C 1
ATOM 1447 O O . LEU A 1 187 ? -4.830 -11.693 -14.346 1.00 96.44 187 LEU A O 1
ATOM 1451 N N . SER A 1 188 ? -6.043 -12.587 -12.694 1.00 93.38 188 SER A N 1
ATOM 1452 C CA . SER A 1 188 ? -6.973 -11.456 -12.578 1.00 93.38 188 SER A CA 1
ATOM 1453 C C . SER A 1 188 ? -6.302 -10.210 -11.986 1.00 93.38 188 SER A C 1
ATOM 1455 O O . SER A 1 188 ? -5.181 -10.297 -11.492 1.00 93.38 188 SER A O 1
ATOM 1457 N N . GLY A 1 189 ? -7.032 -9.094 -11.956 1.00 93.94 189 GLY A N 1
ATOM 1458 C CA . GLY A 1 189 ? -6.585 -7.846 -11.334 1.00 93.94 189 GLY A CA 1
ATOM 1459 C C . GLY A 1 189 ? -6.022 -6.855 -12.348 1.00 93.94 189 GLY A C 1
ATOM 1460 O O . GLY A 1 189 ? -5.933 -7.151 -13.542 1.00 93.94 189 GLY A O 1
ATOM 1461 N N . THR A 1 190 ? -5.675 -5.674 -11.848 1.00 97.56 190 THR A N 1
ATOM 1462 C CA . THR A 1 190 ? -4.954 -4.647 -12.607 1.00 97.56 190 THR A CA 1
ATOM 1463 C C . THR A 1 190 ? -3.486 -4.714 -12.214 1.00 97.56 190 THR A C 1
ATOM 1465 O O . THR A 1 190 ? -3.187 -4.897 -11.036 1.00 97.56 190 THR A O 1
ATOM 1468 N N . TRP A 1 191 ? -2.571 -4.568 -13.168 1.00 98.44 191 TRP A N 1
ATOM 1469 C CA . TRP A 1 191 ? -1.140 -4.739 -12.922 1.00 98.44 191 TRP A CA 1
ATOM 1470 C C . TRP A 1 191 ? -0.344 -3.507 -13.336 1.00 98.44 191 TRP A C 1
ATOM 1472 O O . TRP A 1 191 ? -0.408 -3.080 -14.485 1.00 98.44 191 TRP A O 1
ATOM 1482 N N . ASN A 1 192 ? 0.447 -2.972 -12.406 1.00 98.56 192 ASN A N 1
ATOM 1483 C CA . ASN A 1 192 ? 1.345 -1.850 -12.664 1.00 98.56 192 ASN A CA 1
ATOM 1484 C C . ASN A 1 192 ? 2.803 -2.299 -12.600 1.00 98.56 192 ASN A C 1
ATOM 1486 O O . ASN A 1 192 ? 3.170 -3.171 -11.811 1.00 98.56 192 ASN A O 1
ATOM 1490 N N . ALA A 1 193 ? 3.645 -1.668 -13.410 1.00 98.56 193 ALA A N 1
ATOM 1491 C CA . ALA A 1 193 ? 5.081 -1.836 -13.353 1.00 98.56 193 ALA A CA 1
ATOM 1492 C C . ALA A 1 193 ? 5.666 -1.042 -12.173 1.00 98.56 193 ALA A C 1
ATOM 1494 O O . ALA A 1 193 ? 5.318 0.121 -11.958 1.00 98.56 193 ALA A O 1
ATOM 1495 N N . TRP A 1 194 ? 6.606 -1.639 -11.438 1.00 98.56 194 TRP A N 1
ATOM 1496 C CA . TRP A 1 194 ? 7.420 -0.905 -10.462 1.00 98.56 194 TRP A CA 1
ATOM 1497 C C . TRP A 1 194 ? 8.510 -0.124 -11.198 1.00 98.56 194 TRP A C 1
ATOM 1499 O O . TRP A 1 194 ? 9.637 -0.598 -11.356 1.00 98.56 194 TRP A O 1
ATOM 1509 N N . LEU A 1 195 ? 8.145 1.055 -11.703 1.00 98.50 195 LEU A N 1
ATOM 1510 C CA . LEU A 1 195 ? 9.041 1.957 -12.416 1.00 98.50 195 LEU A CA 1
ATOM 1511 C C . LEU A 1 195 ? 8.864 3.398 -11.937 1.00 98.50 195 LEU A C 1
ATOM 1513 O O . LEU A 1 195 ? 7.738 3.865 -11.783 1.00 98.50 195 LEU A O 1
ATOM 1517 N N . SER A 1 196 ? 9.965 4.131 -11.778 1.00 98.56 196 SER A N 1
ATOM 1518 C CA . SER A 1 196 ? 9.920 5.585 -11.563 1.00 98.56 196 SER A CA 1
ATOM 1519 C C . SER A 1 196 ? 10.278 6.368 -12.829 1.00 98.56 196 SER A C 1
ATOM 1521 O O . SER A 1 196 ? 11.005 5.880 -13.696 1.00 98.56 196 SER A O 1
ATOM 1523 N N . ASN A 1 197 ? 9.815 7.613 -12.918 1.00 96.88 197 ASN A N 1
ATOM 1524 C CA . ASN A 1 197 ? 10.251 8.612 -13.899 1.00 96.88 197 ASN A CA 1
ATOM 1525 C C . ASN A 1 197 ? 10.301 10.007 -13.251 1.00 96.88 197 ASN A C 1
ATOM 1527 O O . ASN A 1 197 ? 9.971 10.140 -12.076 1.00 96.88 197 ASN A O 1
ATOM 1531 N N . ASP A 1 198 ? 10.671 11.053 -13.994 1.00 95.81 198 ASP A N 1
ATOM 1532 C CA . ASP A 1 198 ? 10.833 12.410 -13.439 1.00 95.81 198 ASP A CA 1
ATOM 1533 C C . ASP A 1 198 ? 9.568 12.987 -12.767 1.00 95.81 198 ASP A C 1
ATOM 1535 O O . ASP A 1 198 ? 9.652 13.962 -12.020 1.00 95.81 198 ASP A O 1
ATOM 1539 N N . SER A 1 199 ? 8.387 12.422 -13.039 1.00 95.56 199 SER A N 1
ATOM 1540 C CA . SER A 1 199 ? 7.104 12.897 -12.505 1.00 95.56 199 SER A CA 1
ATOM 1541 C C . SER A 1 199 ? 6.425 11.936 -11.525 1.00 95.56 199 SER A C 1
ATOM 1543 O O . SER A 1 199 ? 5.445 12.338 -10.901 1.00 95.56 199 SER A O 1
ATOM 1545 N N . HIS A 1 200 ? 6.893 10.692 -11.399 1.00 96.56 200 HIS A N 1
ATOM 1546 C CA . HIS A 1 200 ? 6.247 9.662 -10.584 1.00 96.56 200 HIS A CA 1
ATOM 1547 C C . HIS A 1 200 ? 7.278 8.774 -9.887 1.00 96.56 200 HIS A C 1
ATOM 1549 O O . HIS A 1 200 ? 8.166 8.196 -10.522 1.00 96.56 200 HIS A O 1
ATOM 1555 N N . ASP A 1 201 ? 7.097 8.616 -8.580 1.00 98.19 201 ASP A N 1
ATOM 1556 C CA . ASP A 1 201 ? 7.805 7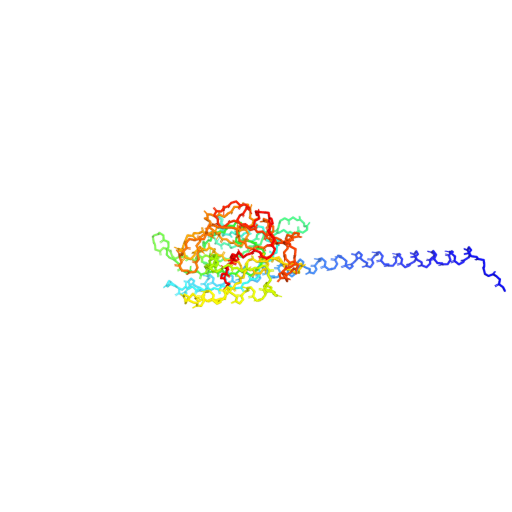.642 -7.762 1.00 98.19 201 ASP A CA 1
ATOM 1557 C C . ASP A 1 201 ? 7.086 6.285 -7.840 1.00 98.19 201 ASP A C 1
ATOM 1559 O O . ASP A 1 201 ? 5.864 6.229 -7.711 1.00 98.19 201 ASP A O 1
ATOM 1563 N N . ALA A 1 202 ? 7.819 5.177 -8.006 1.00 97.94 202 ALA A N 1
ATOM 1564 C CA . ALA A 1 202 ? 7.228 3.840 -8.130 1.00 97.94 202 ALA A CA 1
ATOM 1565 C C . ALA A 1 202 ? 6.353 3.459 -6.924 1.00 97.94 202 ALA A C 1
ATOM 1567 O O . ALA A 1 202 ? 5.301 2.845 -7.096 1.00 97.94 202 ALA A O 1
ATOM 1568 N N . ARG A 1 203 ? 6.738 3.879 -5.709 1.00 95.88 203 ARG A N 1
ATOM 1569 C CA . ARG A 1 203 ? 5.935 3.644 -4.497 1.00 95.88 203 ARG A CA 1
ATOM 1570 C C . ARG A 1 203 ? 4.543 4.280 -4.577 1.00 95.88 203 ARG A C 1
ATOM 1572 O O . ARG A 1 203 ? 3.589 3.723 -4.052 1.00 95.88 203 ARG A O 1
ATOM 1579 N N . ASP A 1 204 ? 4.398 5.413 -5.257 1.00 94.88 204 ASP A N 1
ATOM 1580 C CA . ASP A 1 204 ? 3.112 6.110 -5.356 1.00 94.88 204 ASP A CA 1
ATOM 1581 C C . ASP A 1 204 ? 2.216 5.503 -6.451 1.00 94.88 204 ASP A C 1
ATOM 1583 O O . ASP A 1 204 ? 1.037 5.842 -6.552 1.00 94.88 204 ASP A O 1
ATOM 1587 N N . LEU A 1 205 ? 2.767 4.594 -7.264 1.00 95.75 205 LEU A N 1
ATOM 1588 C CA . LEU A 1 205 ? 2.085 3.906 -8.361 1.00 95.75 205 LEU A CA 1
ATOM 1589 C C . LEU A 1 205 ? 1.573 2.509 -7.986 1.00 95.75 205 LEU A C 1
ATOM 1591 O O . LEU A 1 205 ? 0.979 1.841 -8.836 1.00 95.75 205 LEU A O 1
ATOM 1595 N N . ILE A 1 206 ? 1.789 2.070 -6.742 1.00 95.38 206 ILE A N 1
ATOM 1596 C CA . ILE A 1 206 ? 1.275 0.802 -6.221 1.00 95.38 206 ILE A CA 1
ATOM 1597 C C . ILE A 1 206 ? 0.390 1.007 -4.982 1.00 95.38 206 ILE A C 1
ATOM 1599 O O . ILE A 1 206 ? 0.632 1.885 -4.144 1.00 95.38 206 ILE A O 1
ATOM 1603 N N . ASN A 1 207 ? -0.645 0.176 -4.857 1.00 90.81 207 ASN A N 1
ATOM 1604 C CA . ASN A 1 207 ? -1.572 0.200 -3.725 1.00 90.81 207 ASN A CA 1
ATOM 1605 C C . ASN A 1 207 ? -0.927 -0.281 -2.411 1.00 90.81 207 ASN A C 1
ATOM 1607 O O . ASN A 1 207 ? 0.158 -0.853 -2.386 1.00 90.81 207 ASN A O 1
ATOM 1611 N N . ASP A 1 208 ? -1.582 -0.039 -1.277 1.00 87.62 208 ASP A N 1
ATOM 1612 C CA . ASP A 1 208 ? -1.177 -0.681 -0.023 1.00 87.62 208 ASP A CA 1
ATOM 1613 C C . ASP A 1 208 ? -1.794 -2.085 0.046 1.00 87.62 208 ASP A C 1
ATOM 1615 O O . ASP A 1 208 ? -3.019 -2.227 0.039 1.00 87.62 208 ASP A O 1
ATOM 1619 N N . ALA A 1 209 ? -0.957 -3.121 0.079 1.00 91.25 209 ALA A N 1
ATOM 1620 C CA . ALA A 1 209 ? -1.379 -4.515 -0.020 1.00 91.25 209 ALA A CA 1
ATOM 1621 C C . ALA A 1 209 ? -0.401 -5.449 0.702 1.00 91.25 209 ALA A C 1
ATOM 1623 O O . ALA A 1 209 ? 0.771 -5.121 0.856 1.00 91.25 209 ALA A O 1
ATOM 1624 N N . PHE A 1 210 ? -0.865 -6.632 1.110 1.00 92.44 210 PHE A N 1
ATOM 1625 C CA . PHE A 1 210 ? 0.046 -7.710 1.488 1.00 92.44 210 PHE A CA 1
ATOM 1626 C C . PHE A 1 210 ? 0.579 -8.340 0.203 1.00 92.44 210 PHE A C 1
ATOM 1628 O O . PHE A 1 210 ? -0.183 -8.949 -0.553 1.00 92.44 210 PHE A O 1
ATOM 1635 N N . TYR A 1 211 ? 1.871 -8.175 -0.050 1.00 97.19 211 TYR A N 1
ATOM 1636 C CA . TYR A 1 211 ? 2.510 -8.597 -1.283 1.00 97.19 211 TYR A CA 1
ATOM 1637 C C . TYR A 1 211 ? 3.030 -10.022 -1.174 1.00 97.19 211 TYR A C 1
ATOM 1639 O O . TYR A 1 211 ? 3.816 -10.361 -0.288 1.00 97.19 211 TYR A O 1
ATOM 1647 N N . VAL A 1 212 ? 2.623 -10.858 -2.122 1.00 98.19 212 VAL A N 1
ATOM 1648 C CA . VAL A 1 212 ? 3.146 -12.212 -2.309 1.00 98.19 212 VAL A CA 1
ATOM 1649 C C . VAL A 1 212 ? 3.712 -12.361 -3.706 1.00 98.19 212 VAL A C 1
ATOM 1651 O O . VAL A 1 212 ? 3.224 -11.773 -4.664 1.00 98.19 212 VAL A O 1
ATOM 1654 N N . ARG A 1 213 ? 4.721 -13.205 -3.857 1.00 98.12 213 ARG A N 1
ATOM 1655 C CA . ARG A 1 213 ? 5.146 -13.660 -5.173 1.00 98.12 213 ARG A CA 1
ATOM 1656 C C . ARG A 1 213 ? 4.073 -14.573 -5.762 1.00 98.12 213 ARG A C 1
ATOM 1658 O O . ARG A 1 213 ? 3.237 -15.117 -5.043 1.00 98.12 213 ARG A O 1
ATOM 1665 N N . VAL A 1 214 ? 4.086 -14.769 -7.072 1.00 97.06 214 VAL A N 1
ATOM 1666 C CA . VAL A 1 214 ? 3.119 -15.628 -7.785 1.00 97.06 214 VAL A CA 1
ATOM 1667 C C . VAL A 1 214 ? 3.023 -17.082 -7.284 1.00 97.06 214 VAL A C 1
ATOM 1669 O O . VAL A 1 214 ? 2.000 -17.724 -7.512 1.00 97.06 214 VAL A O 1
ATOM 1672 N N . ASP A 1 215 ? 4.022 -17.600 -6.560 1.00 96.94 215 ASP A N 1
ATOM 1673 C CA . ASP A 1 215 ? 3.990 -18.911 -5.883 1.00 96.94 215 ASP A CA 1
ATOM 1674 C C . ASP A 1 215 ? 3.413 -18.868 -4.450 1.00 96.94 215 ASP A C 1
ATOM 1676 O O . ASP A 1 215 ? 3.311 -19.899 -3.782 1.00 96.94 215 ASP A O 1
ATOM 1680 N N . GLY A 1 216 ? 3.007 -17.688 -3.981 1.00 95.62 216 GLY A N 1
ATOM 1681 C CA . GLY A 1 216 ? 2.409 -17.449 -2.671 1.00 95.62 216 GLY A CA 1
ATOM 1682 C C . GLY A 1 216 ? 3.407 -17.152 -1.553 1.00 95.62 216 GLY A C 1
ATOM 1683 O O . GLY A 1 216 ? 2.979 -16.992 -0.407 1.00 95.62 216 GLY A O 1
ATOM 1684 N N . LEU A 1 217 ? 4.713 -17.073 -1.838 1.00 97.38 217 LEU A N 1
ATOM 1685 C CA . LEU A 1 217 ? 5.687 -16.677 -0.821 1.00 97.38 217 LEU A CA 1
ATOM 1686 C C . LEU A 1 217 ? 5.560 -15.180 -0.486 1.00 97.38 217 LEU A C 1
ATOM 1688 O O . LEU A 1 217 ? 5.447 -14.371 -1.408 1.00 97.38 217 LEU A O 1
ATOM 1692 N N . PRO A 1 218 ? 5.586 -14.787 0.803 1.00 96.94 218 PRO A N 1
ATOM 1693 C CA . PRO A 1 218 ? 5.532 -13.381 1.202 1.00 96.94 218 PRO A CA 1
ATOM 1694 C C . PRO A 1 218 ? 6.699 -12.572 0.631 1.00 96.94 218 PRO A C 1
ATOM 1696 O O . PRO A 1 218 ? 7.844 -13.004 0.727 1.00 96.94 218 PRO A O 1
ATOM 1699 N N . ILE A 1 219 ? 6.412 -11.401 0.071 1.00 98.31 219 ILE A N 1
ATOM 1700 C CA . ILE A 1 219 ? 7.416 -10.425 -0.369 1.00 98.31 219 ILE A CA 1
ATOM 1701 C C . ILE A 1 219 ? 7.477 -9.268 0.618 1.00 98.31 219 ILE A C 1
ATOM 1703 O O . ILE A 1 219 ? 8.562 -8.946 1.087 1.00 98.31 219 ILE A O 1
ATOM 1707 N N . ALA A 1 220 ? 6.324 -8.684 0.941 1.00 95.56 220 ALA A N 1
ATOM 1708 C CA . ALA A 1 220 ? 6.222 -7.578 1.882 1.00 95.56 220 ALA A CA 1
ATOM 1709 C C . ALA A 1 220 ? 4.838 -7.549 2.546 1.00 95.56 220 ALA A C 1
ATOM 1711 O O . ALA A 1 220 ? 3.838 -7.942 1.937 1.00 95.56 220 ALA A O 1
ATOM 1712 N N . THR A 1 221 ? 4.749 -7.097 3.793 1.00 90.62 221 THR A N 1
ATOM 1713 C CA . THR A 1 221 ? 3.488 -7.038 4.547 1.00 90.62 221 THR A CA 1
ATOM 1714 C C . THR A 1 221 ? 2.588 -5.881 4.125 1.00 90.62 221 THR A C 1
ATOM 1716 O O . THR A 1 221 ? 1.365 -5.965 4.293 1.00 90.62 221 THR A O 1
ATOM 1719 N N . ASN A 1 222 ? 3.182 -4.815 3.594 1.00 88.69 222 ASN A N 1
ATOM 1720 C CA . ASN A 1 222 ? 2.518 -3.617 3.104 1.00 88.69 222 ASN A CA 1
ATOM 1721 C C . ASN A 1 222 ? 3.419 -2.892 2.078 1.00 88.69 222 ASN A C 1
ATOM 1723 O O . ASN A 1 222 ? 4.500 -3.374 1.734 1.00 88.69 222 ASN A O 1
ATOM 1727 N N . ARG A 1 223 ? 2.993 -1.728 1.573 1.00 91.88 223 ARG A N 1
ATOM 1728 C CA . ARG A 1 223 ? 3.840 -0.942 0.661 1.00 91.88 223 ARG A CA 1
ATOM 1729 C C . ARG A 1 223 ? 5.101 -0.387 1.336 1.00 91.88 223 ARG A C 1
ATOM 1731 O O . ARG A 1 223 ? 6.141 -0.314 0.692 1.00 91.88 223 ARG A O 1
ATOM 1738 N N . ASP A 1 224 ? 5.003 0.044 2.589 1.00 90.69 224 ASP A N 1
ATOM 1739 C CA . ASP A 1 224 ? 6.123 0.670 3.302 1.00 90.69 224 ASP A CA 1
ATOM 1740 C C . ASP A 1 224 ? 7.261 -0.337 3.572 1.00 90.69 224 ASP A C 1
ATOM 1742 O O . ASP A 1 224 ? 8.429 0.032 3.510 1.00 90.69 224 ASP A O 1
ATOM 1746 N N . ASP A 1 225 ? 6.927 -1.613 3.769 1.00 92.44 225 ASP A N 1
ATOM 1747 C CA . ASP A 1 225 ? 7.839 -2.750 3.943 1.00 92.44 225 ASP A CA 1
ATOM 1748 C C . ASP A 1 225 ? 8.642 -3.041 2.660 1.00 92.44 225 ASP A C 1
ATOM 1750 O O . ASP A 1 225 ? 9.808 -3.405 2.721 1.00 92.44 225 ASP A O 1
ATOM 1754 N N . LEU A 1 226 ? 8.107 -2.735 1.466 1.00 96.06 226 LEU A N 1
ATOM 1755 C CA . LEU A 1 226 ? 8.897 -2.812 0.222 1.00 96.06 226 LEU A CA 1
ATOM 1756 C C . LEU A 1 226 ? 10.109 -1.859 0.225 1.00 96.06 226 LEU A C 1
ATOM 1758 O O . LEU A 1 226 ? 11.069 -2.077 -0.518 1.00 96.06 226 LEU A O 1
ATOM 1762 N N . ILE A 1 227 ? 10.057 -0.780 1.012 1.00 95.31 227 ILE A N 1
ATOM 1763 C CA . ILE A 1 227 ? 11.015 0.335 0.978 1.00 95.31 227 ILE A CA 1
ATOM 1764 C C . ILE A 1 227 ? 11.682 0.602 2.336 1.00 95.31 227 ILE A C 1
ATOM 1766 O O . ILE A 1 227 ? 12.293 1.658 2.526 1.00 95.31 227 ILE A O 1
ATOM 1770 N N . ASP A 1 228 ? 11.582 -0.332 3.285 1.00 91.50 228 ASP A N 1
ATOM 1771 C CA . ASP A 1 228 ? 12.124 -0.172 4.640 1.00 91.50 228 ASP A CA 1
ATOM 1772 C C . ASP A 1 228 ? 13.603 -0.597 4.774 1.00 91.50 228 ASP A C 1
ATOM 1774 O O . ASP A 1 228 ? 14.280 -0.257 5.751 1.00 91.50 228 ASP A O 1
ATOM 1778 N N . GLY A 1 229 ? 14.124 -1.291 3.758 1.00 92.00 229 GLY A N 1
ATOM 1779 C CA . GLY A 1 229 ? 15.487 -1.809 3.719 1.00 92.00 229 GLY A CA 1
ATOM 1780 C C . GLY A 1 229 ? 15.598 -3.234 3.178 1.00 92.00 229 GLY A C 1
ATOM 1781 O O . GLY A 1 229 ? 16.632 -3.585 2.594 1.00 92.00 229 GLY A O 1
ATOM 1782 N N . THR A 1 230 ? 14.565 -4.055 3.382 1.00 95.69 230 THR A N 1
ATOM 1783 C CA . THR A 1 230 ? 14.563 -5.470 2.989 1.00 95.69 230 THR A CA 1
ATOM 1784 C C . THR A 1 230 ? 13.177 -5.962 2.592 1.00 95.69 230 THR A C 1
ATOM 1786 O O . THR A 1 230 ? 12.190 -5.532 3.158 1.00 95.69 230 THR A O 1
ATOM 1789 N N . ILE A 1 231 ? 13.117 -6.924 1.676 1.00 97.81 231 ILE A N 1
ATOM 1790 C CA . ILE A 1 231 ? 11.925 -7.736 1.402 1.00 97.81 231 ILE A CA 1
ATOM 1791 C C . ILE A 1 231 ? 12.138 -9.162 1.916 1.00 97.81 231 ILE A C 1
ATOM 1793 O O . ILE A 1 231 ? 13.270 -9.609 2.097 1.00 97.81 231 ILE A O 1
ATOM 1797 N N . GLU A 1 232 ? 11.060 -9.912 2.118 1.00 97.88 232 GLU A N 1
ATOM 1798 C CA . GLU A 1 232 ? 11.146 -11.206 2.807 1.00 97.88 232 GLU A CA 1
ATOM 1799 C C . GLU A 1 232 ? 11.595 -12.362 1.914 1.00 97.88 232 GLU A C 1
ATOM 1801 O O . GLU A 1 232 ? 12.218 -13.320 2.378 1.00 97.88 232 GLU A O 1
ATOM 1806 N N . ASN A 1 233 ? 11.297 -12.285 0.618 1.00 98.50 233 ASN A N 1
ATOM 1807 C CA . ASN A 1 233 ? 11.751 -13.237 -0.391 1.00 98.50 233 ASN A CA 1
ATOM 1808 C C . ASN A 1 233 ? 12.108 -12.484 -1.684 1.00 98.50 233 ASN A C 1
ATOM 1810 O O . ASN A 1 233 ? 11.565 -11.409 -1.927 1.00 98.50 233 ASN A O 1
ATOM 1814 N N . PRO A 1 234 ? 12.999 -13.026 -2.533 1.00 98.44 234 PRO A N 1
ATOM 1815 C CA . PRO A 1 234 ? 13.335 -12.403 -3.812 1.00 98.44 234 PRO A CA 1
ATOM 1816 C C . PRO A 1 234 ? 12.146 -12.428 -4.784 1.00 98.44 234 PRO A C 1
ATOM 1818 O O . PRO A 1 234 ? 11.312 -13.336 -4.743 1.00 98.44 234 PRO A O 1
ATOM 1821 N N . ILE A 1 235 ? 12.090 -11.480 -5.719 1.00 98.62 235 ILE A N 1
ATOM 1822 C CA . ILE A 1 235 ? 11.088 -11.445 -6.799 1.00 98.62 235 ILE A CA 1
ATOM 1823 C C . ILE A 1 235 ? 11.704 -12.093 -8.052 1.00 98.62 235 ILE A C 1
ATOM 1825 O O . ILE A 1 235 ? 11.907 -11.458 -9.084 1.00 98.62 235 ILE A O 1
ATOM 1829 N N . ASP A 1 236 ? 12.055 -13.376 -7.938 1.00 98.50 236 ASP A N 1
ATOM 1830 C CA . ASP A 1 236 ? 12.817 -14.142 -8.935 1.00 98.50 236 ASP A CA 1
ATOM 1831 C C . ASP A 1 236 ? 11.975 -15.159 -9.718 1.00 98.50 236 ASP A C 1
ATOM 1833 O O . ASP A 1 236 ? 12.520 -16.119 -10.265 1.00 98.50 236 ASP A O 1
ATOM 1837 N N . LEU A 1 237 ? 10.658 -14.952 -9.794 1.00 98.75 237 LEU A N 1
ATOM 1838 C CA . LEU A 1 237 ? 9.751 -15.758 -10.609 1.00 98.75 237 LEU A CA 1
ATOM 1839 C C . LEU A 1 237 ? 8.983 -14.893 -11.604 1.00 98.75 237 LEU A C 1
ATOM 1841 O O . LEU A 1 237 ? 8.565 -13.781 -11.271 1.00 98.75 237 LEU A O 1
ATOM 1845 N N . ASP A 1 238 ? 8.774 -15.448 -12.794 1.00 98.69 238 ASP A N 1
ATOM 1846 C CA . ASP A 1 238 ? 7.881 -14.904 -13.808 1.00 98.69 238 ASP A CA 1
ATOM 1847 C C . ASP A 1 238 ? 6.432 -15.350 -13.646 1.00 98.69 238 ASP A C 1
ATOM 1849 O O . ASP A 1 238 ? 6.097 -16.177 -12.796 1.00 98.69 238 ASP A O 1
ATOM 1853 N N . GLU A 1 239 ? 5.552 -14.791 -14.473 1.00 98.44 239 GLU A N 1
ATOM 1854 C CA . GLU A 1 239 ? 4.121 -15.079 -14.455 1.00 98.44 239 GLU A CA 1
ATOM 1855 C C . GLU A 1 239 ? 3.788 -16.567 -14.696 1.00 98.44 239 GLU A C 1
ATOM 1857 O O . GLU A 1 239 ? 2.708 -17.027 -14.327 1.00 98.44 239 GLU A O 1
ATOM 1862 N N . ASN A 1 240 ? 4.724 -17.342 -15.259 1.00 98.00 240 ASN A N 1
ATOM 1863 C CA . ASN A 1 240 ? 4.614 -18.779 -15.514 1.00 98.00 240 ASN A CA 1
ATOM 1864 C C . ASN A 1 240 ? 5.270 -19.636 -14.413 1.00 98.00 240 ASN A C 1
ATOM 1866 O O . ASN A 1 240 ? 5.395 -20.852 -14.585 1.00 98.00 240 ASN A O 1
ATOM 1870 N N . LEU A 1 241 ? 5.694 -19.029 -13.296 1.00 97.75 241 LEU A N 1
ATOM 1871 C CA . LEU A 1 241 ? 6.500 -19.654 -12.237 1.00 97.75 241 LEU A CA 1
ATOM 1872 C C . LEU A 1 241 ? 7.899 -20.097 -12.713 1.00 97.75 241 LEU A C 1
ATOM 1874 O O . LEU A 1 241 ? 8.531 -20.962 -12.097 1.00 97.75 241 LEU A O 1
ATOM 1878 N N . GLY A 1 242 ? 8.387 -19.530 -13.818 1.00 98.19 242 GLY A N 1
ATOM 1879 C CA . GLY A 1 242 ? 9.741 -19.714 -14.326 1.00 98.19 242 GLY A CA 1
ATOM 1880 C C . GLY A 1 242 ? 10.748 -18.836 -13.576 1.00 98.19 242 GLY A C 1
ATOM 1881 O O . GLY A 1 242 ? 10.414 -17.719 -13.193 1.00 98.19 242 GLY A O 1
ATOM 1882 N N . PRO A 1 243 ? 11.987 -19.304 -13.338 1.00 98.19 243 PRO A N 1
ATOM 1883 C CA . PRO A 1 243 ? 12.978 -18.523 -12.608 1.00 98.19 243 PRO A CA 1
ATOM 1884 C C . PRO A 1 243 ? 13.519 -17.353 -13.440 1.00 98.19 243 PRO A C 1
ATOM 1886 O O . PRO A 1 243 ? 13.995 -17.535 -14.563 1.00 98.19 243 PRO A O 1
ATOM 1889 N N . VAL A 1 244 ? 13.554 -16.170 -12.833 1.00 98.19 244 VAL A N 1
ATOM 1890 C CA . VAL A 1 244 ? 14.151 -14.942 -13.362 1.00 98.19 244 VAL A CA 1
ATOM 1891 C C . VAL A 1 244 ? 15.262 -14.508 -12.413 1.00 98.19 244 VAL A C 1
ATOM 1893 O O . VAL A 1 244 ? 15.004 -13.952 -11.354 1.00 98.19 244 VAL A O 1
ATOM 1896 N N . ALA A 1 245 ? 16.520 -14.741 -12.791 1.00 97.12 245 ALA A N 1
ATOM 1897 C CA . ALA A 1 245 ? 17.701 -14.359 -12.009 1.00 97.12 245 ALA A CA 1
ATOM 1898 C C . ALA A 1 245 ? 18.583 -13.399 -12.822 1.00 97.12 245 ALA A C 1
ATOM 1900 O O . ALA A 1 245 ? 19.539 -13.804 -13.487 1.00 97.12 245 ALA A O 1
ATOM 1901 N N . THR A 1 246 ? 18.207 -12.122 -12.852 1.00 97.94 246 THR A N 1
ATOM 1902 C CA . THR A 1 246 ? 18.883 -11.083 -13.641 1.00 97.94 246 THR A CA 1
ATOM 1903 C C . THR A 1 246 ? 18.611 -9.703 -13.047 1.00 97.94 246 THR A C 1
ATOM 1905 O O . THR A 1 246 ? 17.864 -9.562 -12.084 1.00 97.94 246 THR A O 1
ATOM 1908 N N . SER A 1 247 ? 19.215 -8.663 -13.623 1.00 97.94 247 SER A N 1
ATOM 1909 C CA . SER A 1 247 ? 18.864 -7.298 -13.238 1.00 97.94 247 SER A CA 1
ATOM 1910 C C . SER A 1 247 ? 17.596 -6.835 -13.961 1.00 97.94 247 SER A C 1
ATOM 1912 O O . SER A 1 247 ? 17.446 -7.095 -15.158 1.00 97.94 247 SER A O 1
ATOM 1914 N N . ILE A 1 248 ? 16.738 -6.119 -13.239 1.00 98.62 248 ILE A N 1
ATOM 1915 C CA . ILE A 1 248 ? 15.366 -5.726 -13.596 1.00 98.62 248 ILE A CA 1
ATOM 1916 C C . ILE A 1 248 ? 15.309 -4.211 -13.764 1.00 98.62 248 ILE A C 1
ATOM 1918 O O . ILE A 1 248 ? 15.962 -3.499 -13.007 1.00 98.62 248 ILE A O 1
ATOM 1922 N N . TRP A 1 249 ? 14.582 -3.688 -14.749 1.00 98.75 249 TRP A N 1
ATOM 1923 C CA . TRP A 1 249 ? 14.387 -2.240 -14.864 1.00 98.75 249 TRP A CA 1
ATOM 1924 C C . TRP A 1 249 ? 13.541 -1.712 -13.705 1.00 98.75 249 TRP A C 1
ATOM 1926 O O . TRP A 1 249 ? 12.500 -2.282 -13.398 1.00 98.75 249 TRP A O 1
ATOM 1936 N N . THR A 1 250 ? 13.997 -0.624 -13.077 1.00 98.38 250 THR A N 1
ATOM 1937 C CA . THR A 1 250 ? 13.270 0.038 -11.979 1.00 98.38 250 THR A CA 1
ATOM 1938 C C . THR A 1 250 ? 13.262 1.552 -12.148 1.00 98.38 250 THR A C 1
ATOM 1940 O O . THR A 1 250 ? 12.231 2.196 -12.043 1.00 98.38 250 THR A O 1
ATOM 1943 N N . GLY A 1 251 ? 14.406 2.178 -12.440 1.00 98.19 251 GLY A N 1
ATOM 1944 C CA . GLY A 1 251 ? 14.484 3.644 -12.383 1.00 98.19 251 GLY A CA 1
ATOM 1945 C C . GLY A 1 251 ? 14.323 4.194 -10.958 1.00 98.19 251 GLY A C 1
ATOM 1946 O O . GLY A 1 251 ? 14.243 5.406 -10.791 1.00 98.19 251 GLY A O 1
ATOM 1947 N N . THR A 1 252 ? 14.309 3.335 -9.937 1.00 98.50 252 THR A N 1
ATOM 1948 C CA . THR A 1 252 ? 13.826 3.636 -8.581 1.00 98.50 252 THR A CA 1
ATOM 1949 C C . THR A 1 252 ? 14.951 3.469 -7.559 1.00 98.50 252 THR A C 1
ATOM 1951 O O . THR A 1 252 ? 15.824 2.615 -7.719 1.00 98.50 252 THR A O 1
ATOM 1954 N N . LYS A 1 253 ? 14.983 4.321 -6.533 1.00 98.00 253 LYS A N 1
ATOM 1955 C CA . LYS A 1 253 ? 15.876 4.191 -5.374 1.00 98.00 253 LYS A CA 1
ATOM 1956 C C . LYS A 1 253 ? 15.311 3.204 -4.348 1.00 98.00 253 LYS A C 1
ATOM 1958 O O . LYS A 1 253 ? 14.148 2.821 -4.418 1.00 98.00 253 LYS A O 1
ATOM 1963 N N . PHE A 1 254 ? 16.114 2.834 -3.357 1.00 96.25 254 PHE A N 1
ATOM 1964 C CA . PHE A 1 254 ? 15.680 1.942 -2.277 1.00 96.25 254 PHE A CA 1
ATOM 1965 C C . PHE A 1 254 ? 14.470 2.455 -1.473 1.00 96.25 254 PHE A C 1
ATOM 1967 O O . PHE A 1 254 ? 13.696 1.652 -0.974 1.00 96.25 254 PHE A O 1
ATOM 1974 N N . ASP A 1 255 ? 14.266 3.774 -1.387 1.00 95.88 255 ASP A N 1
ATOM 1975 C CA . ASP A 1 255 ? 13.136 4.402 -0.680 1.00 95.88 255 ASP A CA 1
ATOM 1976 C C . ASP A 1 255 ? 11.867 4.553 -1.550 1.00 95.88 255 ASP A C 1
ATOM 1978 O O . ASP A 1 255 ? 10.930 5.280 -1.195 1.00 95.88 255 ASP A O 1
ATOM 1982 N N . GLY A 1 256 ? 11.859 3.917 -2.728 1.00 97.25 256 GLY A N 1
ATOM 1983 C CA . GLY A 1 256 ? 10.765 3.967 -3.695 1.00 97.25 256 GLY A CA 1
ATOM 1984 C C . GLY A 1 256 ? 10.702 5.248 -4.530 1.00 97.25 256 GLY A C 1
ATOM 1985 O O . GLY A 1 256 ? 9.834 5.349 -5.399 1.00 97.25 256 GLY A O 1
ATOM 1986 N N . THR A 1 257 ? 11.602 6.215 -4.305 1.00 98.19 257 THR A N 1
ATOM 1987 C CA . THR A 1 257 ? 11.636 7.476 -5.065 1.00 98.19 257 THR A CA 1
ATOM 1988 C C . THR A 1 257 ? 12.360 7.334 -6.399 1.00 98.19 257 THR A C 1
ATOM 1990 O O . THR A 1 257 ? 13.150 6.413 -6.616 1.00 98.19 257 THR A O 1
ATOM 1993 N N . VAL A 1 258 ? 12.129 8.263 -7.324 1.00 98.31 258 VAL A N 1
ATOM 1994 C CA . VAL A 1 258 ? 12.816 8.319 -8.615 1.00 98.31 258 VAL A CA 1
ATOM 1995 C C . VAL A 1 258 ? 14.338 8.395 -8.453 1.00 98.31 258 VAL A C 1
ATOM 1997 O O . VAL A 1 258 ? 14.898 9.205 -7.706 1.00 98.31 258 VAL A O 1
ATOM 2000 N N . GLY A 1 259 ? 15.045 7.506 -9.147 1.00 96.75 259 GLY A N 1
ATOM 2001 C CA . GLY A 1 259 ? 16.498 7.510 -9.260 1.00 96.75 259 GLY A CA 1
ATOM 2002 C C . GLY A 1 259 ? 16.982 8.513 -10.308 1.00 96.75 259 GLY A C 1
ATOM 2003 O O . GLY A 1 259 ? 16.239 8.943 -11.167 1.00 96.75 259 GLY A O 1
ATOM 2004 N N . SER A 1 260 ? 18.271 8.852 -10.310 1.00 94.75 260 SER A N 1
ATOM 2005 C CA . SER A 1 260 ? 18.838 9.823 -11.268 1.00 94.75 260 SER A CA 1
ATOM 2006 C C . SER A 1 260 ? 18.912 9.346 -12.729 1.00 94.75 260 SER A C 1
ATOM 2008 O O . SER A 1 260 ? 19.413 10.070 -13.584 1.00 94.75 260 SER A O 1
ATOM 2010 N N . THR A 1 261 ? 18.561 8.089 -13.003 1.00 96.69 261 THR A N 1
ATOM 2011 C CA . THR A 1 261 ? 18.696 7.459 -14.322 1.00 96.69 261 THR A CA 1
ATOM 2012 C C . THR A 1 261 ? 17.512 6.526 -14.558 1.00 96.69 261 THR A C 1
ATOM 2014 O O . THR A 1 261 ? 17.375 5.532 -13.850 1.00 96.69 261 THR A O 1
ATOM 2017 N N . HIS A 1 262 ? 16.681 6.827 -15.549 1.00 97.00 262 HIS A N 1
ATOM 2018 C CA . HIS A 1 262 ? 15.419 6.130 -15.865 1.00 97.00 262 HIS A CA 1
ATOM 2019 C C . HIS A 1 262 ? 15.190 6.135 -17.383 1.00 97.00 262 HIS A C 1
ATOM 2021 O O . HIS A 1 262 ? 14.093 6.371 -17.868 1.00 97.00 262 HIS A O 1
ATOM 2027 N N . CYS A 1 263 ? 16.264 5.951 -18.158 1.00 97.56 263 CYS A N 1
ATOM 2028 C CA . CYS A 1 263 ? 16.203 5.892 -19.618 1.00 97.56 263 CYS A CA 1
ATOM 2029 C C . CYS A 1 263 ? 15.548 7.101 -20.302 1.00 97.56 263 CYS A C 1
ATOM 2031 O O . CYS A 1 263 ? 14.883 6.950 -21.324 1.00 97.56 263 CYS A O 1
ATOM 2033 N N . ASN A 1 264 ? 15.766 8.301 -19.747 1.00 96.38 264 ASN A N 1
ATOM 2034 C CA . ASN A 1 264 ? 15.110 9.536 -20.179 1.00 96.38 264 ASN A CA 1
ATOM 2035 C C . ASN A 1 264 ? 13.580 9.382 -20.171 1.00 96.38 264 ASN A C 1
ATOM 2037 O O . ASN A 1 264 ? 12.943 9.506 -21.210 1.00 96.38 264 ASN A O 1
ATOM 2041 N N . ASP A 1 265 ? 13.029 9.036 -19.005 1.00 96.88 265 ASP A N 1
ATOM 2042 C CA . ASP A 1 265 ? 11.609 8.701 -18.802 1.00 96.88 265 ASP A CA 1
ATOM 2043 C C . ASP A 1 265 ? 11.126 7.544 -19.677 1.00 96.88 265 ASP A C 1
ATOM 2045 O O . ASP A 1 265 ? 10.033 7.576 -20.243 1.00 96.88 265 ASP A O 1
ATOM 2049 N N . TRP A 1 266 ? 11.965 6.512 -19.762 1.00 97.81 266 TRP A N 1
ATOM 2050 C CA . TRP A 1 266 ? 11.714 5.295 -20.527 1.00 97.81 266 TRP A CA 1
ATOM 2051 C C . TRP A 1 266 ? 11.529 5.536 -22.031 1.00 97.81 266 TRP A C 1
ATOM 2053 O O . TRP A 1 266 ? 10.751 4.847 -22.677 1.00 97.81 266 TRP A O 1
ATOM 2063 N N . GLN A 1 267 ? 12.272 6.502 -22.583 1.00 96.94 267 GLN A N 1
ATOM 2064 C CA . GLN A 1 267 ? 12.350 6.832 -24.017 1.00 96.94 267 GLN A CA 1
ATOM 2065 C C . GLN A 1 267 ? 13.657 6.308 -24.656 1.00 96.94 267 GLN A C 1
ATOM 2067 O O . GLN A 1 267 ? 14.211 6.918 -25.576 1.00 96.94 267 GLN A O 1
ATOM 2072 N N . GLY A 1 268 ? 14.277 5.278 -24.067 1.00 93.62 268 GLY A N 1
ATOM 2073 C CA . GLY A 1 268 ? 15.487 4.637 -24.596 1.00 93.62 268 GLY A CA 1
ATOM 2074 C C . GLY A 1 268 ? 16.798 5.424 -24.439 1.00 93.62 268 GLY A C 1
ATOM 2075 O O . GLY A 1 268 ? 17.860 4.961 -24.868 1.00 93.62 268 GLY A O 1
ATOM 2076 N N . GLY A 1 269 ? 16.777 6.604 -23.813 1.00 92.88 269 GLY A N 1
ATOM 2077 C CA . GLY A 1 269 ? 17.928 7.507 -23.733 1.00 92.88 269 GLY A CA 1
ATOM 2078 C C . GLY A 1 269 ? 18.897 7.207 -22.582 1.00 92.88 269 GLY A C 1
ATOM 2079 O O . GLY A 1 269 ? 18.534 7.274 -21.412 1.00 92.88 269 GLY A O 1
ATOM 2080 N N . GLY A 1 270 ? 20.180 6.984 -22.889 1.00 95.50 270 GLY A N 1
ATOM 2081 C CA . GLY A 1 270 ? 21.252 6.930 -21.885 1.00 95.50 270 GLY A CA 1
ATOM 2082 C C . GLY A 1 270 ? 21.283 5.631 -21.071 1.00 95.50 270 GLY A C 1
ATOM 2083 O O . GLY A 1 270 ? 21.548 4.553 -21.611 1.00 95.50 270 GLY A O 1
ATOM 2084 N N . SER A 1 271 ? 21.086 5.742 -19.756 1.00 97.56 271 SER A N 1
ATOM 2085 C CA . SER A 1 271 ? 21.067 4.608 -18.825 1.00 97.56 271 SER A CA 1
ATOM 2086 C C . SER A 1 271 ? 19.841 4.645 -17.920 1.00 97.56 271 SER A C 1
ATOM 2088 O O . SER A 1 271 ? 19.362 5.722 -17.564 1.00 97.56 271 SER A O 1
ATOM 2090 N N . GLY A 1 272 ? 19.371 3.470 -17.517 1.00 97.69 272 GLY A N 1
ATOM 2091 C CA . GLY A 1 272 ? 18.315 3.287 -16.527 1.00 97.69 272 GLY A CA 1
ATOM 2092 C C . GLY A 1 272 ? 18.873 2.629 -15.275 1.00 97.69 272 GLY A C 1
ATOM 2093 O O . GLY A 1 272 ? 19.820 1.841 -15.346 1.00 97.69 272 GLY A O 1
ATOM 2094 N N . ARG A 1 273 ? 18.305 2.960 -14.121 1.00 98.25 273 ARG A N 1
ATOM 2095 C CA . ARG A 1 273 ? 18.573 2.262 -12.870 1.00 98.25 273 ARG A CA 1
ATOM 2096 C C . ARG A 1 273 ? 17.881 0.904 -12.899 1.00 98.25 273 ARG A C 1
ATOM 2098 O O . ARG A 1 273 ? 16.791 0.770 -13.458 1.00 98.25 273 ARG A O 1
ATOM 2105 N N . VAL A 1 274 ? 18.558 -0.090 -12.348 1.00 98.62 274 VAL A N 1
ATOM 2106 C CA . VAL A 1 274 ? 18.077 -1.468 -12.277 1.00 98.62 274 VAL A CA 1
ATOM 2107 C C . VAL A 1 274 ? 18.068 -1.943 -10.838 1.00 98.62 274 VAL A C 1
ATOM 2109 O O . VAL A 1 274 ? 18.878 -1.462 -10.054 1.00 98.62 274 VAL A O 1
ATOM 2112 N N . GLY A 1 275 ? 17.215 -2.911 -10.534 1.00 98.44 275 GLY A N 1
ATOM 2113 C CA . GLY A 1 275 ? 17.313 -3.778 -9.365 1.00 98.44 275 GLY A CA 1
ATOM 2114 C C . GLY A 1 275 ? 17.814 -5.173 -9.744 1.00 98.44 275 GLY A C 1
ATOM 2115 O O . GLY A 1 275 ? 18.169 -5.417 -10.900 1.00 98.44 275 GLY A O 1
ATOM 2116 N N . SER A 1 276 ? 17.827 -6.095 -8.789 1.00 98.38 276 SER A N 1
ATOM 2117 C CA . SER A 1 276 ? 18.266 -7.487 -8.933 1.00 98.38 276 SER A CA 1
ATOM 2118 C C . SER A 1 276 ? 17.177 -8.424 -8.422 1.00 98.38 276 SER A C 1
ATOM 2120 O O . SER A 1 276 ? 16.836 -8.381 -7.244 1.00 98.38 276 SER A O 1
ATOM 2122 N N . SER A 1 277 ? 16.639 -9.289 -9.286 1.00 98.44 277 SER A N 1
ATOM 2123 C CA . SER A 1 277 ? 15.504 -10.154 -8.928 1.00 98.44 277 SER A CA 1
ATOM 2124 C C . SER A 1 277 ? 15.805 -11.159 -7.821 1.00 98.44 277 SER A C 1
ATOM 2126 O O . SER A 1 277 ? 14.881 -11.627 -7.167 1.00 98.44 277 SER A O 1
ATOM 2128 N N . SER A 1 278 ? 17.080 -11.485 -7.599 1.00 98.12 278 SER A N 1
ATOM 2129 C CA . SER A 1 278 ? 17.523 -12.473 -6.607 1.00 98.12 278 SER A CA 1
ATOM 2130 C C . SER A 1 278 ? 17.962 -11.871 -5.271 1.00 98.12 278 SER A C 1
ATOM 2132 O O . SER A 1 278 ? 18.268 -12.631 -4.351 1.00 98.12 278 SER A O 1
ATOM 2134 N N . ASP A 1 279 ? 18.033 -10.544 -5.161 1.00 98.38 279 ASP A N 1
ATOM 2135 C CA . ASP A 1 279 ? 18.394 -9.875 -3.914 1.00 98.38 279 ASP A CA 1
ATOM 2136 C C . ASP A 1 279 ? 17.147 -9.536 -3.091 1.00 98.38 279 ASP A C 1
ATOM 2138 O O . ASP A 1 279 ? 16.061 -9.324 -3.628 1.00 98.38 279 ASP A O 1
ATOM 2142 N N . ILE A 1 280 ? 17.327 -9.495 -1.772 1.00 98.12 280 ILE A N 1
ATOM 2143 C CA . ILE A 1 280 ? 16.277 -9.157 -0.801 1.00 98.12 280 ILE A CA 1
ATOM 2144 C C . ILE A 1 280 ? 16.579 -7.881 -0.015 1.00 98.12 280 ILE A C 1
ATOM 2146 O O . ILE A 1 280 ? 15.721 -7.382 0.696 1.00 98.12 280 ILE A O 1
ATOM 2150 N N . ASP A 1 281 ? 17.802 -7.358 -0.106 1.00 97.62 281 ASP A N 1
ATOM 2151 C CA . ASP A 1 281 ? 18.133 -6.039 0.430 1.00 97.62 281 ASP A CA 1
ATOM 2152 C C . ASP A 1 281 ? 17.749 -4.952 -0.586 1.00 97.62 281 ASP A C 1
ATOM 2154 O O . ASP A 1 281 ? 17.208 -5.244 -1.651 1.00 97.62 281 ASP A O 1
ATOM 2158 N N . ASN A 1 282 ? 18.073 -3.693 -0.294 1.00 96.94 282 ASN A N 1
ATOM 2159 C CA . ASN A 1 282 ? 17.875 -2.542 -1.184 1.00 96.94 282 ASN A CA 1
ATOM 2160 C C . ASN A 1 282 ? 18.217 -2.767 -2.674 1.00 96.94 282 ASN A C 1
ATOM 2162 O O . ASN A 1 282 ? 17.688 -2.060 -3.534 1.00 96.94 282 ASN A O 1
ATOM 2166 N N . LYS A 1 283 ? 19.087 -3.728 -3.013 1.00 98.12 283 LYS A N 1
ATOM 2167 C CA . LYS A 1 283 ? 19.423 -4.061 -4.402 1.00 98.12 283 LYS A CA 1
ATOM 2168 C C . LYS A 1 283 ? 18.287 -4.700 -5.181 1.00 98.12 283 LYS A C 1
ATOM 2170 O O . LYS A 1 283 ? 18.346 -4.667 -6.410 1.00 98.12 283 LYS A O 1
ATOM 2175 N N . TRP A 1 284 ? 17.248 -5.218 -4.523 1.00 98.31 284 TRP A N 1
ATOM 2176 C CA . TRP A 1 284 ? 16.064 -5.742 -5.207 1.00 98.31 284 TRP A CA 1
ATOM 2177 C C . TRP A 1 284 ? 15.474 -4.691 -6.161 1.00 98.31 284 TRP A C 1
ATOM 2179 O O . TRP A 1 284 ? 15.079 -5.029 -7.278 1.00 98.31 284 TRP A O 1
ATOM 2189 N N . THR A 1 285 ? 15.532 -3.411 -5.760 1.00 98.19 285 THR A N 1
ATOM 2190 C CA . THR A 1 285 ? 15.118 -2.241 -6.550 1.00 98.19 285 THR A CA 1
ATOM 2191 C C . THR A 1 285 ? 16.296 -1.379 -7.042 1.00 98.19 285 THR A C 1
ATOM 2193 O O . THR A 1 285 ? 16.202 -0.763 -8.106 1.00 98.19 285 THR A O 1
ATOM 2196 N N . GLU A 1 286 ? 17.434 -1.361 -6.328 1.00 97.25 286 GLU A N 1
ATOM 2197 C CA . GLU A 1 286 ? 18.560 -0.450 -6.582 1.00 97.25 286 GLU A CA 1
ATOM 2198 C C . GLU A 1 286 ? 19.954 -1.136 -6.633 1.00 97.25 286 GLU A C 1
ATOM 2200 O O . GLU A 1 286 ? 20.739 -1.074 -5.689 1.00 97.25 286 GLU A O 1
ATOM 2205 N N . ASP A 1 287 ? 20.329 -1.700 -7.785 1.00 97.12 287 ASP A N 1
ATOM 2206 C CA . ASP A 1 287 ? 21.630 -2.335 -8.089 1.00 97.12 287 ASP A CA 1
ATOM 2207 C C . ASP A 1 287 ? 22.393 -1.644 -9.255 1.00 97.12 287 ASP A C 1
ATOM 2209 O O . ASP A 1 287 ? 22.917 -2.233 -10.216 1.00 97.12 287 ASP A O 1
ATOM 2213 N N . GLY A 1 288 ? 22.458 -0.313 -9.186 1.00 96.44 288 GLY A N 1
ATOM 2214 C CA . GLY A 1 288 ? 23.184 0.524 -10.145 1.00 96.44 288 GLY A CA 1
ATOM 2215 C C . GLY A 1 288 ? 22.413 0.790 -11.441 1.00 96.44 288 GLY A C 1
ATOM 2216 O O . GLY A 1 288 ? 21.189 0.842 -11.446 1.00 96.44 288 GLY A O 1
ATOM 2217 N N . ALA A 1 289 ? 23.128 1.025 -12.547 1.00 97.25 289 ALA A N 1
ATOM 2218 C CA . ALA A 1 289 ? 22.523 1.419 -13.822 1.00 97.25 289 ALA A CA 1
ATOM 2219 C C . ALA A 1 289 ? 23.027 0.579 -14.999 1.00 97.25 289 ALA A C 1
ATOM 2221 O O . ALA A 1 289 ? 24.123 0.008 -14.957 1.00 97.25 289 ALA A O 1
ATOM 2222 N N . ARG A 1 290 ? 22.216 0.478 -16.053 1.00 97.75 290 ARG A N 1
ATOM 2223 C CA . ARG A 1 290 ? 22.514 -0.257 -17.291 1.00 97.75 290 ARG A CA 1
ATOM 2224 C C . ARG A 1 290 ? 22.120 0.595 -18.496 1.00 97.75 290 ARG A C 1
ATOM 2226 O O . ARG A 1 290 ? 21.252 1.456 -18.394 1.00 97.75 290 ARG A O 1
ATOM 2233 N N . GLY A 1 291 ? 22.786 0.382 -19.631 1.00 97.94 291 GLY A N 1
ATOM 2234 C CA . GLY A 1 291 ? 22.467 1.103 -20.865 1.00 97.94 291 GLY A CA 1
ATOM 2235 C C . GLY A 1 291 ? 21.083 0.716 -21.377 1.00 97.94 291 GLY A C 1
ATOM 2236 O O . GLY A 1 291 ? 20.766 -0.473 -21.414 1.00 97.94 291 GLY A O 1
ATOM 2237 N N . CYS A 1 292 ? 20.288 1.702 -21.785 1.00 97.50 292 CYS A N 1
ATOM 2238 C CA . CYS A 1 292 ? 18.875 1.495 -22.115 1.00 97.50 292 CYS A CA 1
ATOM 2239 C C . CYS A 1 292 ? 18.651 0.587 -23.323 1.00 97.50 292 CYS A C 1
ATOM 2241 O O . CYS A 1 292 ? 17.645 -0.096 -23.369 1.00 97.50 292 CYS A O 1
ATOM 2243 N N . GLY A 1 293 ? 19.618 0.462 -24.237 1.00 96.38 293 GLY A N 1
ATOM 2244 C CA . GLY A 1 293 ? 19.547 -0.515 -25.333 1.00 96.38 293 GLY A CA 1
ATOM 2245 C C . GLY A 1 293 ? 19.746 -1.983 -24.919 1.00 96.38 293 GLY A C 1
ATOM 2246 O O . GLY A 1 293 ? 19.853 -2.842 -25.788 1.00 96.38 293 GLY A O 1
ATOM 2247 N N . SER A 1 294 ? 19.878 -2.288 -23.623 1.00 95.44 294 SER A N 1
ATOM 2248 C CA . SER A 1 294 ? 19.966 -3.669 -23.124 1.00 95.44 294 SER A CA 1
ATOM 2249 C C . SER A 1 294 ? 18.583 -4.173 -22.730 1.00 95.44 294 SER A C 1
ATOM 2251 O O . SER A 1 294 ? 17.900 -3.501 -21.967 1.00 95.44 294 SER A O 1
ATOM 2253 N N . SER A 1 295 ? 18.207 -5.378 -23.153 1.00 97.44 295 SER A N 1
ATOM 2254 C CA . SER A 1 295 ? 16.918 -5.953 -22.761 1.00 97.44 295 SER A CA 1
ATOM 2255 C C . SER A 1 295 ? 16.939 -6.493 -21.329 1.00 97.44 295 SER A C 1
ATOM 2257 O O . SER A 1 295 ? 17.818 -7.291 -20.985 1.00 97.44 295 SER A O 1
ATOM 2259 N N . ARG A 1 296 ? 15.973 -6.086 -20.496 1.00 98.25 296 ARG A N 1
ATOM 2260 C CA . ARG A 1 296 ? 15.771 -6.565 -19.119 1.00 98.25 296 ARG A CA 1
ATOM 2261 C C . ARG A 1 296 ? 14.286 -6.690 -18.777 1.00 98.25 296 ARG A C 1
ATOM 2263 O O . ARG A 1 296 ? 13.485 -5.965 -19.358 1.00 98.25 296 ARG A O 1
ATOM 2270 N N . PRO A 1 297 ? 13.909 -7.594 -17.865 1.00 98.56 297 PRO A N 1
ATOM 2271 C CA . PRO A 1 297 ? 12.533 -7.670 -17.392 1.00 98.56 297 PRO A CA 1
ATOM 2272 C C . PRO A 1 297 ? 12.140 -6.453 -16.546 1.00 98.56 297 PRO A C 1
ATOM 2274 O O . PRO A 1 297 ? 13.001 -5.664 -16.142 1.00 98.56 297 PRO A O 1
ATOM 2277 N N . ILE A 1 298 ? 10.846 -6.348 -16.250 1.00 98.69 298 ILE A N 1
ATOM 2278 C CA . ILE A 1 298 ? 10.249 -5.394 -15.302 1.00 98.69 298 ILE A CA 1
ATOM 2279 C C . ILE A 1 298 ? 9.531 -6.162 -14.188 1.00 98.69 298 ILE A C 1
ATOM 2281 O O . ILE A 1 298 ? 9.094 -7.291 -14.409 1.00 98.69 298 ILE A O 1
ATOM 2285 N N . TYR A 1 299 ? 9.404 -5.569 -12.999 1.00 98.81 299 TYR A N 1
ATOM 2286 C CA . TYR A 1 299 ? 8.510 -6.109 -11.972 1.00 98.81 299 TYR A CA 1
ATOM 2287 C C . TYR A 1 299 ? 7.083 -5.625 -12.194 1.00 98.81 299 TYR A C 1
ATOM 2289 O O . TYR A 1 299 ? 6.871 -4.444 -12.469 1.00 98.81 299 TYR A O 1
ATOM 2297 N N . CYS A 1 300 ? 6.124 -6.518 -11.987 1.00 98.81 300 CYS A N 1
ATOM 2298 C CA . CYS A 1 300 ? 4.698 -6.269 -12.116 1.00 98.81 300 CYS A CA 1
ATOM 2299 C C . CYS A 1 300 ? 4.000 -6.538 -10.786 1.00 98.81 300 CYS A C 1
ATOM 2301 O O . CYS A 1 300 ? 4.123 -7.632 -10.235 1.00 98.81 300 CYS A O 1
ATOM 2303 N N . PHE A 1 301 ? 3.269 -5.542 -10.292 1.00 98.62 301 PHE A N 1
ATOM 2304 C CA . PHE A 1 301 ? 2.563 -5.545 -9.014 1.00 98.62 301 PHE A CA 1
ATOM 2305 C C . PHE A 1 301 ? 1.052 -5.441 -9.247 1.00 98.62 301 PHE A C 1
ATOM 2307 O O . PHE A 1 301 ? 0.578 -4.512 -9.909 1.00 98.62 301 PHE A O 1
ATOM 2314 N N . GLU A 1 302 ? 0.295 -6.374 -8.679 1.00 98.31 302 GLU A N 1
ATOM 2315 C CA . GLU A 1 302 ? -1.170 -6.349 -8.675 1.00 98.31 302 GLU A CA 1
ATOM 2316 C C . GLU A 1 302 ? -1.713 -5.205 -7.800 1.00 98.31 302 GLU A C 1
ATOM 2318 O O . GLU A 1 302 ? -1.188 -4.938 -6.715 1.00 98.31 302 GLU A O 1
ATOM 2323 N N . GLN A 1 303 ? -2.770 -4.545 -8.280 1.00 94.06 303 GLN A N 1
ATOM 2324 C CA . GLN A 1 303 ? -3.419 -3.382 -7.665 1.00 94.06 303 GLN A CA 1
ATOM 2325 C C . GLN A 1 303 ? -4.731 -3.734 -6.967 1.00 94.06 303 GLN A C 1
ATOM 2327 O O . GLN A 1 303 ? -5.565 -4.440 -7.579 1.00 94.06 303 GLN A O 1
#

Sequence (303 aa):
MRYNSGQVSMEYMLTVGLVLLMVLPAIFLFYRSASDSTEEIDLAQINKIGNEIVTTAEDVYYLGIPSRIFIEERLPSNVESISVIQDPVSQTYMLAIAIRTRLGISNLTYPSSVNMFGLFRGEDISEGIKNIRVEAKSGIGGQLFTSISFERPLSRVFATSTAYDGDFGSILEANDLCQQHADSVSLSGTWNAWLSNDSHDARDLINDAFYVRVDGLPIATNRDDLIDGTIENPIDLDENLGPVATSIWTGTKFDGTVGSTHCNDWQGGGSGRVGSSSDIDNKWTEDGARGCGSSRPIYCFEQ

pLDDT: mean 93.35, std 6.88, range [49.94, 98.81]

Foldseek 3Di:
DDDDVVVVVVVVVVVVVVVCVVVVVVVVVVVVVVQVVVVVVLVVQVVVVQQVLQVQLQVQLVVAPFRKDKDKGWAAQQWDDWAWDADPVVRWIWIWTWGQDPVGIDIDIHTHPFAEHEDDDPVQRHGTIWIWMWGWDADPPRGIGIYIYTAFAEKEKAWAPWWDFLQLVAQVSVQVVLVVQCVVLPNDFRKGFQADDPVDFSLVVDAWHQYAYLVRHGFAHTSQRQQVWFTDFFNQAHSVRDGRFAKAFHCHFSNRGGHPARCNNSNQHAKTATATRHDGGRSSRGDGIDRRRDIHITMMMGD

Radius of gyration: 26.58 Å; chains: 1; bounding box: 49×90×62 Å